Protein 3GNF (pdb70)

Radius of gyration: 42.01 Å; Cα contacts (8 Å, |Δi|>4): 844; chains: 1; bounding box: 33×128×90 Å

Secondary structure (DSSP, 8-state):
--EEEE-TTEEEEEEETTT--EEEEESSEEEE--TTEEE-SS-EEPEEE-TTEEEEEESPBPB-TTSPBPB-SSSPBPB-TT-EEEE-SEEEEPPPTT-EEEEEEEEPEEEPTTEEEEEEESS-EE-TTS-EE-TT-EEEEESSEEEPP-TTEEEEEEEEPEEE-TTEEEEEEESSSEE-TT--EE-TT-EEEE---EEE---TTEEEEEEEEPEEP-TTEEEEEEESS-EE-TTS-EE-TT-EEEEETTT-SEE---TTEEEEEEEEPEEE-TTEEEEEES-B-TTS-B-TT-EEEEESSEEEPPPTT-EESSSSEEPEEE-TT-EEEEEE-----TT-EEEE-SSEEE---SSEEEEEEE---

B-factor: mean 38.56, std 9.84, range [15.48, 63.48]

Foldseek 3Di:
DQKAQAAQFWKWWKAQQVLRAIWIDHDRDTDGDDDRIDIPDHTGGFAAAAAQKKWKKAQAFDADPVRHWDADPSGHTHTPHRDMDIGHGDDTHHGIVRIDGPGHIGGWDFAAQQKWFWKAFCAWDADPVRDTDHRGDIWIDHDGDTDRDDPRMDRPDMFGFDAAAAQKWWKWAFCAFDAAPVRHTDHHGDIWIHRDGGTHGGINRIHTDDIFGWDFADQFKKWKKAFCAWDQDPVRRTDHHRDIWIHHVVNHGTHGAIPGIDTPDMWTKDFAAQFKKWKKAQAQDPVRGGNHPDIDIGHGGDIGTQTPPIDTPPHIGGWDWAAQQKKWWKAACPVPDHGDIDIDHHTDTHDDDVRMDGPDIDSDD

Structure (mmCIF, N/CA/C/O backbone):
data_3GNF
#
_entry.id   3GNF
#
_cell.length_a   29.562
_cell.length_b   51.892
_cell.length_c   79.338
_cell.angle_alpha   101.69
_cell.angle_beta   92.28
_cell.angle_gamma   99.41
#
_symmetry.space_group_name_H-M   'P 1'
#
loop_
_entity.id
_entity.type
_entity.pdbx_description
1 polymer 'Major vault protein'
2 water water
#
loop_
_atom_site.group_PDB
_atom_site.id
_atom_site.type_symbol
_atom_site.label_atom_id
_atom_site.label_alt_id
_atom_site.label_comp_id
_atom_site.label_asym_id
_atom_site.label_entity_id
_atom_site.label_seq_id
_atom_site.pdbx_PDB_ins_code
_atom_site.Cartn_x
_atom_site.Cartn_y
_atom_site.Cartn_z
_atom_site.occupancy
_atom_site.B_iso_or_equiv
_atom_site.auth_seq_id
_atom_site.auth_comp_id
_atom_site.auth_asym_id
_atom_site.auth_atom_id
_atom_site.pdbx_PDB_model_num
ATOM 1 N N . GLU A 1 9 ? -3.488 -47.402 43.508 1.00 50.18 5 GLU B N 1
ATOM 2 C CA . GLU A 1 9 ? -4.713 -48.220 43.261 1.00 50.19 5 GLU B CA 1
ATOM 3 C C . GLU A 1 9 ? -4.460 -49.328 42.238 1.00 50.10 5 GLU B C 1
ATOM 4 O O . GLU A 1 9 ? -3.685 -49.149 41.293 1.00 50.01 5 GLU B O 1
ATOM 6 N N . ALA A 1 10 ? -5.116 -50.470 42.438 1.00 50.05 6 ALA B N 1
ATOM 7 C CA . ALA A 1 10 ? -5.014 -51.602 41.517 1.00 49.88 6 ALA B CA 1
ATOM 8 C C . ALA A 1 10 ? -6.096 -51.549 40.442 1.00 49.76 6 ALA B C 1
ATOM 9 O O . ALA A 1 10 ? -5.898 -52.036 39.323 1.00 49.88 6 ALA B O 1
ATOM 11 N N . ILE A 1 11 ? -7.236 -50.951 40.785 1.00 49.52 7 ILE B N 1
ATOM 12 C CA . ILE A 1 11 ? -8.366 -50.853 39.863 1.00 49.17 7 ILE B CA 1
ATOM 13 C C . ILE A 1 11 ? -8.621 -49.397 39.467 1.00 49.10 7 ILE B C 1
ATOM 14 O O . ILE A 1 11 ? -8.898 -48.544 40.315 1.00 49.09 7 ILE B O 1
ATOM 19 N N . ILE A 1 12 ? -8.502 -49.132 38.169 1.00 48.79 8 ILE B N 1
ATOM 20 C CA . ILE A 1 12 ? -8.705 -47.803 37.600 1.00 48.74 8 ILE B CA 1
ATOM 21 C C . ILE A 1 12 ? -9.902 -47.852 36.654 1.00 48.53 8 ILE B C 1
ATOM 22 O O . ILE A 1 12 ? -9.846 -48.504 35.610 1.00 48.53 8 ILE B O 1
ATOM 27 N N . ARG A 1 13 ? -10.989 -47.181 37.022 1.00 48.43 9 ARG B N 1
ATOM 28 C CA . ARG A 1 13 ? -12.138 -47.060 36.124 1.00 48.44 9 ARG B CA 1
ATOM 29 C C . ARG A 1 13 ? -11.922 -45.877 35.177 1.00 48.04 9 ARG B C 1
ATOM 30 O O . ARG A 1 13 ? -11.783 -44.732 35.625 1.00 48.28 9 ARG B O 1
ATOM 38 N N . ILE A 1 14 ? -11.877 -46.170 33.873 1.00 47.64 10 ILE B N 1
ATOM 39 C CA . ILE A 1 14 ? -11.689 -45.152 32.829 1.00 46.79 10 ILE B CA 1
ATOM 40 C C . ILE A 1 14 ? -12.998 -44.908 32.071 1.00 46.51 10 ILE B C 1
ATOM 41 O O . ILE A 1 14 ? -13.519 -45.819 31.421 1.00 46.41 10 ILE B O 1
ATOM 46 N N . PRO A 1 15 ? -13.545 -43.682 32.174 1.00 46.21 11 PRO B N 1
ATOM 47 C CA . PRO A 1 15 ? -14.749 -43.261 31.436 1.00 45.99 11 PRO B CA 1
ATOM 48 C C . PRO A 1 15 ? -14.572 -43.244 29.904 1.00 45.85 11 PRO B C 1
ATOM 49 O O . PRO A 1 15 ? -13.444 -43.121 29.428 1.00 45.76 11 PRO B O 1
ATOM 53 N N . PRO A 1 16 ? -15.683 -43.390 29.144 1.00 45.80 12 PRO B N 1
ATOM 54 C CA . PRO A 1 16 ? -15.802 -43.400 27.672 1.00 45.83 12 PRO B CA 1
ATOM 55 C C . PRO A 1 16 ? -14.780 -42.618 26.829 1.00 45.81 12 PRO B C 1
ATOM 56 O O . PRO A 1 16 ? -14.261 -43.149 25.836 1.00 46.19 12 PRO B O 1
ATOM 60 N N . TYR A 1 17 ? -14.507 -41.369 27.184 1.00 45.30 13 TYR B N 1
ATOM 61 C CA . TYR A 1 17 ? -13.604 -40.563 26.360 1.00 44.99 13 TYR B CA 1
ATOM 62 C C . TYR A 1 17 ? -12.457 -39.998 27.190 1.00 44.55 13 TYR B C 1
ATOM 63 O O . TYR A 1 17 ? -12.099 -38.825 27.090 1.00 44.22 13 TYR B O 1
ATOM 72 N N . HIS A 1 18 ? -11.906 -40.868 28.029 1.00 44.10 14 HIS B N 1
ATOM 73 C CA . HIS A 1 18 ? -10.733 -40.567 28.823 1.00 43.63 14 HIS B CA 1
ATOM 74 C C . HIS A 1 18 ? -9.658 -41.591 28.465 1.00 43.53 14 HIS B C 1
ATOM 75 O O . HIS A 1 18 ? -9.903 -42.500 27.666 1.00 43.25 14 HIS B O 1
ATOM 82 N N . TYR A 1 19 ? -8.468 -41.425 29.041 1.00 43.64 15 TYR B N 1
ATOM 83 C CA . TYR A 1 19 ? -7.357 -42.365 28.855 1.00 43.40 15 TYR B CA 1
ATOM 84 C C . TYR A 1 19 ? -6.363 -42.271 30.002 1.00 42.99 15 TYR B C 1
ATOM 85 O O . TYR A 1 19 ? -6.378 -41.313 30.767 1.00 42.88 15 TYR B O 1
ATOM 94 N N . ILE A 1 20 ? -5.506 -43.281 30.117 1.00 43.05 16 ILE B N 1
ATOM 95 C CA . ILE A 1 20 ? -4.368 -43.254 31.037 1.00 42.80 16 ILE B CA 1
ATOM 96 C C . ILE A 1 20 ? -3.107 -43.685 30.303 1.00 42.68 16 ILE B C 1
ATOM 97 O O . ILE A 1 20 ? -3.182 -44.249 29.207 1.00 42.75 16 ILE B O 1
ATOM 102 N N . HIS A 1 21 ? -1.958 -43.407 30.909 1.00 42.39 17 HIS B N 1
ATOM 103 C CA . HIS A 1 21 ? -0.710 -44.020 30.495 1.00 42.44 17 HIS B CA 1
ATOM 104 C C . HIS A 1 21 ? -0.308 -45.052 31.540 1.00 42.66 17 HIS B C 1
ATOM 105 O O . HIS A 1 21 ? -0.317 -44.771 32.744 1.00 42.41 17 HIS B O 1
ATOM 112 N N . VAL A 1 22 ? 0.027 -46.247 31.075 1.00 43.14 18 VAL B N 1
ATOM 113 C CA . VAL A 1 22 ? 0.466 -47.314 31.968 1.00 44.12 18 VAL B CA 1
ATOM 114 C C . VAL A 1 22 ? 1.911 -47.672 31.653 1.00 44.74 18 VAL B C 1
ATOM 115 O O . VAL A 1 22 ? 2.243 -48.006 30.509 1.00 44.94 18 VAL B O 1
ATOM 119 N N . LEU A 1 23 ? 2.769 -47.587 32.668 1.00 45.22 19 LEU B N 1
ATOM 120 C CA . LEU A 1 23 ? 4.163 -47.961 32.509 1.00 45.83 19 LEU B CA 1
ATOM 121 C C . LEU A 1 23 ? 4.373 -49.395 32.964 1.00 46.20 19 LEU B C 1
ATOM 122 O O . LEU A 1 23 ? 4.044 -49.743 34.099 1.00 46.07 19 LEU B O 1
ATOM 127 N N . ASP A 1 24 ? 4.895 -50.217 32.052 1.00 46.73 20 ASP B N 1
ATOM 128 C CA . ASP A 1 24 ? 5.343 -51.566 32.369 1.00 47.27 20 ASP B CA 1
ATOM 129 C C . ASP A 1 24 ? 6.803 -51.483 32.829 1.00 47.46 20 ASP B C 1
ATOM 130 O O . ASP A 1 24 ? 7.647 -50.924 32.128 1.00 47.51 20 ASP B O 1
ATOM 135 N N . GLN A 1 25 ? 7.097 -52.038 34.005 1.00 47.60 21 GLN B N 1
ATOM 136 C CA . GLN A 1 25 ? 8.422 -51.877 34.623 1.00 47.57 21 GLN B CA 1
ATOM 137 C C . GLN A 1 25 ? 9.376 -53.064 34.406 1.00 47.62 21 GLN B C 1
ATOM 138 O O . GLN A 1 25 ? 10.592 -53.050 34.750 1.00 47.40 21 GLN B O 1
ATOM 144 N N . ASN A 1 26 ? 8.744 -54.174 33.743 1.00 47.61 22 ASN B N 1
ATOM 145 C CA . ASN A 1 26 ? 9.589 -55.312 33.396 1.00 47.83 22 ASN B CA 1
ATOM 146 C C . ASN A 1 26 ? 10.155 -55.131 31.986 1.00 47.80 22 ASN B C 1
ATOM 147 O O . ASN A 1 26 ? 11.250 -55.664 31.674 1.00 47.89 22 ASN B O 1
ATOM 149 N N . SER A 1 27 ? 9.410 -54.354 31.153 1.00 47.69 23 SER B N 1
ATOM 150 C CA . SER A 1 27 ? 9.805 -54.100 29.762 1.00 47.51 23 SER B CA 1
ATOM 151 C C . SER A 1 27 ? 10.126 -52.615 29.459 1.00 47.26 23 SER B C 1
ATOM 152 O O . SER A 1 27 ? 10.678 -52.284 28.372 1.00 47.15 23 SER B O 1
ATOM 155 N N . ASN A 1 28 ? 9.787 -51.742 30.421 1.00 47.00 24 ASN B N 1
ATOM 156 C CA . ASN A 1 28 ? 9.977 -50.271 30.319 1.00 46.90 24 ASN B CA 1
ATOM 157 C C . ASN A 1 28 ? 9.033 -49.566 29.327 1.00 46.78 24 ASN B C 1
ATOM 158 O O . ASN A 1 28 ? 9.155 -48.359 29.095 1.00 46.53 24 ASN B O 1
ATOM 163 N N . VAL A 1 29 ? 8.094 -50.316 28.754 1.00 46.49 25 VAL B N 1
ATOM 164 C CA . VAL A 1 29 ? 7.217 -49.781 27.721 1.00 46.32 25 VAL B CA 1
ATOM 165 C C . VAL A 1 29 ? 5.971 -49.130 28.332 1.00 46.27 25 VAL B C 1
ATOM 166 O O . VAL A 1 29 ? 5.198 -49.785 29.040 1.00 46.21 25 VAL B O 1
ATOM 170 N N . SER A 1 30 ? 5.801 -47.834 28.069 1.00 46.29 26 SER B N 1
ATOM 171 C CA . SER A 1 30 ? 4.562 -47.136 28.421 1.00 46.38 26 SER B CA 1
ATOM 172 C C . SER A 1 30 ? 3.615 -47.047 27.222 1.00 46.33 26 SER B C 1
ATOM 173 O O . SER A 1 30 ? 4.029 -46.760 26.099 1.00 46.10 26 SER B O 1
ATOM 176 N N . ARG A 1 31 ? 2.345 -47.339 27.476 1.00 46.62 27 ARG B N 1
ATOM 177 C CA . ARG A 1 31 ? 1.319 -47.305 26.444 1.00 46.90 27 ARG B CA 1
ATOM 178 C C . ARG A 1 31 ? 0.046 -46.650 26.976 1.00 46.62 27 ARG B C 1
ATOM 179 O O . ARG A 1 31 ? -0.113 -46.460 28.188 1.00 46.42 27 ARG B O 1
ATOM 187 N N . VAL A 1 32 ? -0.850 -46.313 26.054 1.00 46.41 28 VAL B N 1
ATOM 188 C CA . VAL A 1 32 ? -2.128 -45.716 26.399 1.00 46.47 28 VAL B CA 1
ATOM 189 C C . VAL A 1 32 ? -3.205 -46.795 26.643 1.00 46.65 28 VAL B C 1
ATOM 190 O O . VAL A 1 32 ? -3.255 -47.820 25.946 1.00 46.75 28 VAL B O 1
ATOM 194 N N . GLU A 1 33 ? -4.038 -46.573 27.655 1.00 46.64 29 GLU B N 1
ATOM 195 C CA . GLU A 1 33 ? -5.266 -47.345 27.817 1.00 46.82 29 GLU B CA 1
ATOM 196 C C . GLU A 1 33 ? -6.471 -46.403 27.710 1.00 46.87 29 GLU B C 1
ATOM 197 O O . GLU A 1 33 ? -6.522 -45.365 28.366 1.00 46.67 29 GLU B O 1
ATOM 203 N N . VAL A 1 34 ? -7.443 -46.776 26.889 1.00 46.87 30 VAL B N 1
ATOM 204 C CA . VAL A 1 34 ? -8.590 -45.922 26.646 1.00 47.00 30 VAL B CA 1
ATOM 205 C C . VAL A 1 34 ? -9.901 -46.506 27.214 1.00 46.82 30 VAL B C 1
ATOM 206 O O . VAL A 1 34 ? -10.112 -47.724 27.214 1.00 46.81 30 VAL B O 1
ATOM 210 N N . GLY A 1 35 ? -10.765 -45.627 27.715 1.00 46.36 31 GLY B N 1
ATOM 211 C CA . GLY A 1 35 ? -12.093 -46.020 28.156 1.00 45.97 31 GLY B CA 1
ATOM 212 C C . GLY A 1 35 ? -13.057 -46.232 26.996 1.00 45.76 31 GLY B C 1
ATOM 213 O O . GLY A 1 35 ? -12.699 -46.005 25.834 1.00 45.59 31 GLY B O 1
ATOM 214 N N . PRO A 1 36 ? -14.289 -46.686 27.296 1.00 45.54 32 PRO B N 1
ATOM 215 C CA . PRO A 1 36 ? -14.725 -47.073 28.632 1.00 45.38 32 PRO B CA 1
ATOM 216 C C . PRO A 1 36 ? -14.192 -48.446 29.020 1.00 45.29 32 PRO B C 1
ATOM 217 O O . PRO A 1 36 ? -14.342 -49.409 28.259 1.00 45.25 32 PRO B O 1
ATOM 221 N N . LYS A 1 37 ? -13.541 -48.513 30.180 1.00 45.09 33 LYS B N 1
ATOM 222 C CA . LYS A 1 37 ? -13.106 -49.782 30.766 1.00 45.01 33 LYS B CA 1
ATOM 223 C C . LYS A 1 37 ? -12.738 -49.639 32.234 1.00 44.78 33 LYS B C 1
ATOM 224 O O . LYS A 1 37 ? -12.210 -48.613 32.661 1.00 44.99 33 LYS B O 1
ATOM 230 N N . THR A 1 38 ? -13.038 -50.676 33.002 1.00 44.64 34 THR B N 1
ATOM 231 C CA . THR A 1 38 ? -12.504 -50.803 34.346 1.00 44.58 34 THR B CA 1
ATOM 232 C C . THR A 1 38 ? -11.174 -51.526 34.220 1.00 44.30 34 THR B C 1
ATOM 233 O O . THR A 1 38 ? -11.135 -52.742 34.034 1.00 44.21 34 THR B O 1
ATOM 237 N N . TYR A 1 39 ? -10.092 -50.757 34.287 1.00 44.02 35 TYR B N 1
ATOM 238 C CA . TYR A 1 39 ? -8.757 -51.296 34.107 1.00 43.77 35 TYR B CA 1
ATOM 239 C C . TYR A 1 39 ? -8.203 -51.845 35.412 1.00 43.95 35 TYR B C 1
ATOM 240 O O . TYR A 1 39 ? -8.248 -51.190 36.453 1.00 43.89 35 TYR B O 1
ATOM 249 N N . ILE A 1 40 ? -7.692 -53.066 35.333 1.00 44.24 36 ILE B N 1
ATOM 250 C CA . ILE A 1 40 ? -7.047 -53.737 36.456 1.00 44.40 36 ILE B CA 1
ATOM 251 C C . ILE A 1 40 ? -5.575 -53.928 36.083 1.00 44.58 36 ILE B C 1
ATOM 252 O O . ILE A 1 40 ? -5.254 -54.535 35.056 1.00 44.25 36 ILE B O 1
ATOM 257 N N . ARG A 1 41 ? -4.681 -53.370 36.890 1.00 44.97 37 ARG B N 1
ATOM 258 C CA . ARG A 1 41 ? -3.269 -53.387 36.528 1.00 45.81 37 ARG B CA 1
ATOM 259 C C . ARG A 1 41 ? -2.532 -54.646 36.958 1.00 46.40 37 ARG B C 1
ATOM 260 O O . ARG A 1 41 ? -2.736 -55.158 38.057 1.00 46.32 37 ARG B O 1
ATOM 268 N N . GLN A 1 42 ? -1.681 -55.135 36.063 1.00 47.21 38 GLN B N 1
ATOM 269 C CA . GLN A 1 42 ? -0.767 -56.228 36.367 1.00 48.18 38 GLN B CA 1
ATOM 270 C C . GLN A 1 42 ? 0.321 -55.823 37.366 1.00 48.51 38 GLN B C 1
ATOM 271 O O . GLN A 1 42 ? 0.481 -54.641 37.683 1.00 48.35 38 GLN B O 1
ATOM 277 N N . ASP A 1 43 ? 1.063 -56.826 37.839 1.00 49.11 39 ASP B N 1
ATOM 278 C CA . ASP A 1 43 ? 2.041 -56.692 38.927 1.00 49.49 39 ASP B CA 1
ATOM 279 C C . ASP A 1 43 ? 3.080 -55.586 38.719 1.00 49.73 39 ASP B C 1
ATOM 280 O O . ASP A 1 43 ? 3.236 -54.705 39.566 1.00 49.90 39 ASP B O 1
ATOM 285 N N . ASN A 1 44 ? 3.791 -55.634 37.598 1.00 49.95 40 ASN B N 1
ATOM 286 C CA . ASN A 1 44 ? 4.892 -54.701 37.366 1.00 50.24 40 ASN B CA 1
ATOM 287 C C . ASN A 1 44 ? 4.483 -53.456 36.568 1.00 50.21 40 ASN B C 1
ATOM 288 O O . ASN A 1 44 ? 5.230 -52.992 35.703 1.00 50.16 40 ASN B O 1
ATOM 293 N N . GLU A 1 45 ? 3.300 -52.923 36.881 1.00 50.22 41 GLU B N 1
ATOM 294 C CA . GLU A 1 45 ? 2.738 -51.771 36.175 1.00 50.08 41 GLU B CA 1
ATOM 295 C C . GLU A 1 45 ? 2.396 -50.622 37.118 1.00 50.18 41 GLU B C 1
ATOM 296 O O . GLU A 1 45 ? 1.824 -50.832 38.190 1.00 50.15 41 GLU B O 1
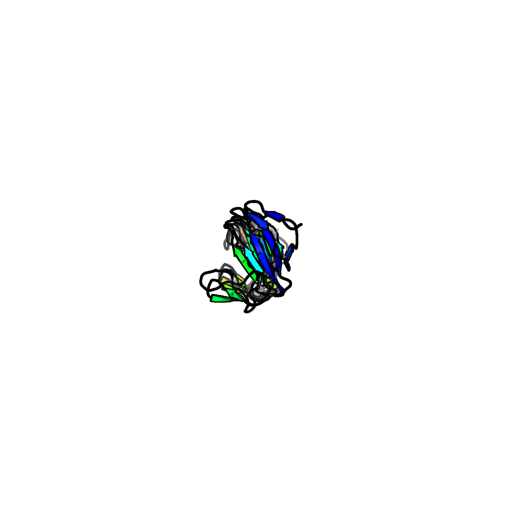ATOM 302 N N . ARG A 1 46 ? 2.764 -49.411 36.710 1.00 50.30 42 ARG B N 1
ATOM 303 C CA . ARG A 1 46 ? 2.362 -48.196 37.409 1.00 50.61 42 ARG B CA 1
ATOM 304 C C . ARG A 1 46 ? 1.413 -47.391 36.520 1.00 50.65 42 ARG B C 1
ATOM 305 O O . ARG A 1 46 ? 1.486 -47.475 35.292 1.00 50.56 42 ARG B O 1
ATOM 313 N N . VAL A 1 47 ? 0.520 -46.631 37.148 1.00 50.75 43 VAL B N 1
ATOM 314 C CA . VAL A 1 47 ? -0.440 -45.793 36.431 1.00 50.96 43 VAL B CA 1
ATOM 315 C C . VAL A 1 47 ? -0.049 -44.323 36.616 1.00 51.05 43 VAL B C 1
ATOM 316 O O . VAL A 1 47 ? -0.114 -43.786 37.730 1.00 51.09 43 VAL B O 1
ATOM 320 N N . LEU A 1 48 ? 0.354 -43.689 35.514 1.00 51.19 44 LEU B N 1
ATOM 321 C CA . LEU A 1 48 ? 1.036 -42.388 35.550 1.00 51.16 44 LEU B CA 1
ATOM 322 C C . LEU A 1 48 ? 0.186 -41.205 36.021 1.00 51.29 44 LEU B C 1
ATOM 323 O O . LEU A 1 48 ? 0.717 -40.238 36.573 1.00 51.33 44 LEU B O 1
ATOM 328 N N . PHE A 1 49 ? -1.123 -41.293 35.799 1.00 51.44 45 PHE B N 1
ATOM 329 C CA . PHE A 1 49 ? -2.078 -40.282 36.258 1.00 51.40 45 PHE B CA 1
ATOM 330 C C . PHE A 1 49 ? -3.506 -40.830 36.212 1.00 51.52 45 PHE B C 1
ATOM 331 O O . PHE A 1 49 ? -3.764 -41.837 35.544 1.00 51.52 45 PHE B O 1
ATOM 339 N N . ALA A 1 50 ? -4.421 -40.165 36.924 1.00 51.58 46 ALA B N 1
ATOM 340 C CA . ALA A 1 50 ? -5.859 -40.454 36.858 1.00 51.62 46 ALA B CA 1
ATOM 341 C C . ALA A 1 50 ? -6.348 -40.266 35.427 1.00 51.67 46 ALA B C 1
ATOM 342 O O . ALA A 1 50 ? -5.773 -39.465 34.702 1.00 52.04 46 ALA B O 1
ATOM 344 N N . PRO A 1 51 ? -7.403 -40.998 35.008 1.00 51.72 47 PRO B N 1
ATOM 345 C CA . PRO A 1 51 ? -7.863 -40.866 33.622 1.00 51.71 47 PRO B CA 1
ATOM 346 C C . PRO A 1 51 ? -8.146 -39.419 33.228 1.00 51.73 47 PRO B C 1
ATOM 347 O O . PRO A 1 51 ? -8.909 -38.721 33.904 1.00 51.75 47 PRO B O 1
ATOM 351 N N . VAL A 1 52 ? -7.503 -38.988 32.146 1.00 51.57 48 VAL B N 1
ATOM 352 C CA . VAL A 1 52 ? -7.591 -37.618 31.645 1.00 51.34 48 VAL B CA 1
ATOM 353 C C . VAL A 1 52 ? -8.445 -37.621 30.382 1.00 50.83 48 VAL B C 1
ATOM 354 O O . VAL A 1 52 ? -8.385 -38.570 29.600 1.00 50.78 48 VAL B O 1
ATOM 358 N N . ARG A 1 53 ? -9.233 -36.562 30.190 1.00 50.36 49 ARG B N 1
ATOM 359 C CA . ARG A 1 53 ? -10.144 -36.470 29.048 1.00 49.85 49 ARG B CA 1
ATOM 360 C C . ARG A 1 53 ? -9.419 -36.386 27.704 1.00 49.37 49 ARG B C 1
ATOM 361 O O . ARG A 1 53 ? -8.413 -35.681 27.572 1.00 49.28 49 ARG B O 1
ATOM 369 N N . MET A 1 54 ? -9.950 -37.105 26.714 1.00 48.72 50 MET B N 1
ATOM 370 C CA . MET A 1 54 ? -9.443 -37.069 25.343 1.00 48.36 50 MET B CA 1
ATOM 371 C C . MET A 1 54 ? -9.582 -35.673 24.723 1.00 47.86 50 MET B C 1
ATOM 372 O O . MET A 1 54 ? -10.403 -34.867 25.160 1.00 47.70 50 MET B O 1
ATOM 377 N N . VAL A 1 55 ? -8.779 -35.398 23.702 1.00 47.54 51 VAL B N 1
ATOM 378 C CA . VAL A 1 55 ? -8.808 -34.104 23.035 1.00 47.11 51 VAL B CA 1
ATOM 379 C C . VAL A 1 55 ? -9.826 -34.170 21.905 1.00 47.01 51 VAL B C 1
ATOM 380 O O . VAL A 1 55 ? -9.670 -34.962 20.969 1.00 47.08 51 VAL B O 1
ATOM 384 N N . THR A 1 56 ? -10.882 -33.360 22.004 1.00 46.69 52 THR B N 1
ATOM 385 C CA . THR A 1 56 ? -11.849 -33.250 20.910 1.00 46.26 52 THR B CA 1
ATOM 386 C C . THR A 1 56 ? -11.743 -31.880 20.247 1.00 46.24 52 THR B C 1
ATOM 387 O O . THR A 1 56 ? -11.883 -30.841 20.899 1.00 46.19 52 THR B O 1
ATOM 391 N N . VAL A 1 57 ? -11.475 -31.905 18.947 1.00 45.81 53 VAL B N 1
ATOM 392 C CA . VAL A 1 57 ? -11.379 -30.705 18.135 1.00 45.27 53 VAL B CA 1
ATOM 393 C C . VAL A 1 57 ? -12.722 -30.474 17.437 1.00 45.02 53 VAL B C 1
ATOM 394 O O . VAL A 1 57 ? -13.084 -31.227 16.533 1.00 44.52 53 VAL B O 1
ATOM 398 N N . PRO A 1 58 ? -13.470 -29.438 17.864 1.00 45.17 54 PRO B N 1
ATOM 399 C CA . PRO A 1 58 ? -14.752 -29.110 17.234 1.00 45.46 54 PRO B CA 1
ATOM 400 C C . PRO A 1 58 ? -14.549 -28.680 15.788 1.00 45.63 54 PRO B C 1
ATOM 401 O O . PRO A 1 58 ? -13.471 -28.170 15.457 1.00 45.56 54 PRO B O 1
ATOM 405 N N . PRO A 1 59 ? -15.550 -28.929 14.914 1.00 45.73 55 PRO B N 1
ATOM 406 C CA . PRO A 1 59 ? -15.520 -28.349 13.568 1.00 45.42 55 PRO B CA 1
ATOM 407 C C . PRO A 1 59 ? -15.139 -26.880 13.623 1.00 45.00 55 PRO B C 1
ATOM 408 O O . PRO A 1 59 ? -15.476 -26.191 14.602 1.00 44.75 55 PRO B O 1
ATOM 412 N N . ARG A 1 60 ? -14.416 -26.441 12.586 1.00 44.62 56 ARG B N 1
ATOM 413 C CA . ARG A 1 60 ? -13.837 -25.086 12.436 1.00 43.76 56 ARG B CA 1
ATOM 414 C C . ARG A 1 60 ? -12.808 -24.660 13.506 1.00 43.13 56 ARG B C 1
ATOM 415 O O . ARG A 1 60 ? -12.497 -23.465 13.660 1.00 42.15 56 ARG B O 1
ATOM 423 N N . HIS A 1 61 ? -12.266 -25.650 14.218 1.00 41.81 57 HIS B N 1
ATOM 424 C CA . HIS A 1 61 ? -11.130 -25.423 15.105 1.00 40.92 57 HIS B CA 1
ATOM 425 C C . HIS A 1 61 ? -9.934 -26.295 14.744 1.00 40.48 57 HIS B C 1
ATOM 426 O O . HIS A 1 61 ? -10.020 -27.158 13.869 1.00 40.02 57 HIS B O 1
ATOM 433 N N . TYR A 1 62 ? -8.822 -26.041 15.431 1.00 40.31 58 TYR B N 1
ATOM 434 C CA . TYR A 1 62 ? -7.634 -26.897 15.387 1.00 40.14 58 TYR B CA 1
ATOM 435 C C . TYR A 1 62 ? -6.885 -26.876 16.725 1.00 39.86 58 TYR B C 1
ATOM 436 O O . TYR A 1 62 ? -7.142 -26.028 17.592 1.00 39.62 58 TYR B O 1
ATOM 445 N N . CYS A 1 63 ? -5.962 -27.820 16.883 1.00 39.97 59 CYS B N 1
ATOM 446 C CA . CYS A 1 63 ? -4.948 -27.772 17.942 1.00 39.98 59 CYS B CA 1
ATOM 447 C C . CYS A 1 63 ? -3.607 -28.192 17.347 1.00 39.50 59 CYS B C 1
ATOM 448 O O . CYS A 1 63 ? -3.537 -28.559 16.171 1.00 39.02 59 CYS B O 1
ATOM 451 N N . ILE A 1 64 ? -2.543 -28.107 18.141 1.00 39.22 60 ILE B N 1
ATOM 452 C CA . ILE A 1 64 ? -1.222 -28.544 17.680 1.00 39.10 60 ILE B CA 1
ATOM 453 C C . ILE A 1 64 ? -0.653 -29.549 18.681 1.00 38.98 60 ILE B C 1
ATOM 454 O O . ILE A 1 64 ? -0.551 -29.259 19.876 1.00 38.87 60 ILE B O 1
ATOM 459 N N . VAL A 1 65 ? -0.303 -30.731 18.190 1.00 39.01 61 VAL B N 1
ATOM 460 C CA . VAL A 1 65 ? 0.407 -31.705 19.016 1.00 39.54 61 VAL B CA 1
ATOM 461 C C . VAL A 1 65 ? 1.918 -31.650 18.753 1.00 39.40 61 VAL B C 1
ATOM 462 O O . VAL A 1 65 ? 2.354 -31.728 17.612 1.00 39.23 61 VAL B O 1
ATOM 466 N N . ALA A 1 66 ? 2.696 -31.484 19.822 1.00 39.89 62 ALA B N 1
ATOM 467 C CA . ALA A 1 66 ? 4.156 -31.605 19.778 1.00 40.34 62 ALA B CA 1
ATOM 468 C C . ALA A 1 66 ? 4.580 -33.040 20.067 1.00 40.75 62 ALA B C 1
ATOM 469 O O . ALA A 1 66 ? 3.956 -33.723 20.887 1.00 41.08 62 ALA B O 1
ATOM 471 N N . ASN A 1 67 ? 5.660 -33.475 19.416 1.00 41.01 63 ASN B N 1
ATOM 472 C CA . ASN A 1 67 ? 6.099 -34.882 19.408 1.00 41.32 63 ASN B CA 1
ATOM 473 C C . ASN A 1 67 ? 4.998 -35.840 18.909 1.00 41.78 63 ASN B C 1
ATOM 474 O O . ASN A 1 67 ? 4.759 -36.888 19.539 1.00 41.63 63 ASN B O 1
ATOM 479 N N . PRO A 1 68 ? 4.342 -35.499 17.770 1.00 41.97 64 PRO B N 1
ATOM 480 C CA . PRO A 1 68 ? 3.187 -36.266 17.293 1.00 42.42 64 PRO B CA 1
ATOM 481 C C . PRO A 1 68 ? 3.572 -37.698 16.943 1.00 43.13 64 PRO B C 1
ATOM 482 O O . PRO A 1 68 ? 4.681 -37.921 16.465 1.00 43.12 64 PRO B O 1
ATOM 486 N N . VAL A 1 69 ? 2.673 -38.656 17.184 1.00 43.80 65 VAL B N 1
ATOM 487 C CA . VAL A 1 69 ? 2.929 -40.047 16.805 1.00 44.43 65 VAL B CA 1
ATOM 488 C C . VAL A 1 69 ? 3.149 -40.175 15.305 1.00 45.17 65 VAL B C 1
ATOM 489 O O . VAL A 1 69 ? 2.538 -39.443 14.516 1.00 44.95 65 VAL B O 1
ATOM 493 N N . SER A 1 70 ? 4.040 -41.087 14.915 1.00 45.91 66 SER B N 1
ATOM 494 C CA . SER A 1 70 ? 4.242 -41.374 13.501 1.00 46.86 66 SER B CA 1
ATOM 495 C C . SER A 1 70 ? 3.261 -42.453 13.068 1.00 47.54 66 SER B C 1
ATOM 496 O O . SER A 1 70 ? 2.798 -43.248 13.886 1.00 47.47 66 SER B O 1
ATOM 499 N N . ARG A 1 71 ? 2.938 -42.458 11.782 1.00 48.54 67 ARG B N 1
ATOM 500 C CA . ARG A 1 71 ? 1.977 -43.396 11.221 1.00 49.70 67 ARG B CA 1
ATOM 501 C C . ARG A 1 71 ? 2.459 -43.873 9.860 1.00 50.33 67 ARG B C 1
ATOM 502 O O . ARG A 1 71 ? 3.205 -43.169 9.171 1.00 50.53 67 ARG B O 1
ATOM 510 N N . ASP A 1 72 ? 2.015 -45.065 9.472 1.00 51.10 68 ASP B N 1
ATOM 511 C CA . ASP A 1 72 ? 2.381 -45.652 8.186 1.00 51.78 68 ASP B CA 1
ATOM 512 C C . ASP A 1 72 ? 1.613 -44.999 7.034 1.00 52.15 68 ASP B C 1
ATOM 513 O O . ASP A 1 72 ? 0.942 -43.977 7.221 1.00 52.32 68 ASP B O 1
ATOM 518 N N . ALA A 1 73 ? 1.717 -45.604 5.850 1.00 52.68 69 ALA B N 1
ATOM 519 C CA . ALA A 1 73 ? 0.986 -45.167 4.660 1.00 53.19 69 ALA B CA 1
ATOM 520 C C . ALA A 1 73 ? -0.534 -45.168 4.865 1.00 53.57 69 ALA B C 1
ATOM 521 O O . ALA A 1 73 ? -1.245 -44.361 4.260 1.00 53.68 69 ALA B O 1
ATOM 523 N N . GLN A 1 74 ? -1.018 -46.069 5.723 1.00 53.98 70 GLN B N 1
ATOM 524 C CA . GLN A 1 74 ? -2.452 -46.211 5.990 1.00 54.24 70 GLN B CA 1
ATOM 525 C C . GLN A 1 74 ? -2.911 -45.424 7.222 1.00 54.42 70 GLN B C 1
ATOM 526 O O . GLN A 1 74 ? -4.015 -45.640 7.730 1.00 54.47 70 GLN B O 1
ATOM 532 N N . SER A 1 75 ? -2.050 -44.517 7.692 1.00 54.69 71 SER B N 1
ATOM 533 C CA . SER A 1 75 ? -2.370 -43.555 8.759 1.00 54.89 71 SER B CA 1
ATOM 534 C C . SER A 1 75 ? -2.603 -44.191 10.145 1.00 55.02 71 SER B C 1
ATOM 535 O O . SER A 1 75 ? -3.291 -43.614 10.993 1.00 55.15 71 SER B O 1
ATOM 538 N N . SER A 1 76 ? -2.009 -45.369 10.361 1.00 55.09 72 SER B N 1
ATOM 539 C CA . SER A 1 76 ? -2.109 -46.119 11.624 1.00 55.09 72 SER B CA 1
ATOM 540 C C . SER A 1 76 ? -0.829 -45.988 12.447 1.00 55.11 72 SER B C 1
ATOM 541 O O . SER A 1 76 ? 0.275 -46.083 11.902 1.00 55.15 72 SER B O 1
ATOM 544 N N . VAL A 1 77 ? -0.991 -45.802 13.758 1.00 54.97 73 VAL B N 1
ATOM 545 C CA . VAL A 1 77 ? 0.122 -45.555 14.687 1.00 54.89 73 VAL B CA 1
ATOM 546 C C . VAL A 1 77 ? 1.182 -46.664 14.640 1.00 54.86 73 VAL B C 1
ATOM 547 O O . VAL A 1 77 ? 0.848 -47.846 14.564 1.00 55.02 73 VAL B O 1
ATOM 551 N N . LEU A 1 78 ? 2.453 -46.265 14.678 1.00 54.81 74 LEU B N 1
ATOM 552 C CA . LEU A 1 78 ? 3.581 -47.199 14.626 1.00 54.61 74 LEU B CA 1
ATOM 553 C C . LEU A 1 78 ? 4.226 -47.407 15.997 1.00 54.69 74 LEU B C 1
ATOM 554 O O . LEU A 1 78 ? 4.232 -46.501 16.835 1.00 54.66 74 LEU B O 1
ATOM 559 N N . PHE A 1 79 ? 4.771 -48.605 16.212 1.00 54.64 75 PHE B N 1
ATOM 560 C CA . PHE A 1 79 ? 5.351 -48.985 17.503 1.00 54.80 75 PHE B CA 1
ATOM 561 C C . PHE A 1 79 ? 6.787 -49.509 17.381 1.00 54.86 75 PHE B C 1
ATOM 562 O O . PHE A 1 79 ? 7.140 -50.148 16.386 1.00 54.95 75 PHE B O 1
ATOM 570 N N . ASP A 1 80 ? 7.599 -49.234 18.404 1.00 54.93 76 ASP B N 1
ATOM 571 C CA . ASP A 1 80 ? 9.017 -49.625 18.446 1.00 54.90 76 ASP B CA 1
ATOM 572 C C . ASP A 1 80 ? 9.231 -51.130 18.454 1.00 54.71 76 ASP B C 1
ATOM 573 O O . ASP A 1 80 ? 8.289 -51.909 18.629 1.00 54.74 76 ASP B O 1
ATOM 578 N N . VAL A 1 81 ? 10.493 -51.522 18.280 1.00 54.48 77 VAL B N 1
ATOM 579 C CA . VAL A 1 81 ? 10.923 -52.914 18.394 1.00 54.14 77 VAL B CA 1
ATOM 580 C C . VAL A 1 81 ? 10.647 -53.473 19.794 1.00 53.82 77 VAL B C 1
ATOM 581 O O . VAL A 1 81 ? 10.621 -54.691 19.990 1.00 53.83 77 VAL B O 1
ATOM 585 N N . THR A 1 82 ? 10.449 -52.574 20.758 1.00 53.28 78 THR B N 1
ATOM 586 C CA . THR A 1 82 ? 10.035 -52.952 22.109 1.00 52.72 78 THR B CA 1
ATOM 587 C C . THR A 1 82 ? 8.512 -52.979 22.212 1.00 52.28 78 THR B C 1
ATOM 588 O O . THR A 1 82 ? 7.945 -53.876 22.837 1.00 52.19 78 THR B O 1
ATOM 592 N N . GLY A 1 83 ? 7.862 -51.997 21.584 1.00 51.63 79 GLY B N 1
ATOM 593 C CA . GLY A 1 83 ? 6.408 -51.840 21.658 1.00 50.83 79 GLY B CA 1
ATOM 594 C C . GLY A 1 83 ? 6.009 -50.463 22.156 1.00 50.25 79 GLY B C 1
ATOM 595 O O . GLY A 1 83 ? 4.825 -50.181 22.352 1.00 50.28 79 GLY B O 1
ATOM 596 N N . GLN A 1 84 ? 7.013 -49.618 22.379 1.00 49.58 80 GLN B N 1
ATOM 597 C CA . GLN A 1 84 ? 6.826 -48.213 22.725 1.00 48.98 80 GLN B CA 1
ATOM 598 C C . GLN A 1 84 ? 6.355 -47.452 21.482 1.00 48.55 80 GLN B C 1
ATOM 599 O O . GLN A 1 84 ? 6.786 -47.770 20.372 1.00 48.27 80 GLN B O 1
ATOM 605 N N . VAL A 1 85 ? 5.468 -46.468 21.664 1.00 48.07 81 VAL B N 1
ATOM 606 C CA . VAL A 1 85 ? 5.006 -45.622 20.550 1.00 47.73 81 VAL B CA 1
ATOM 607 C C . VAL A 1 85 ? 6.140 -44.898 19.858 1.00 47.52 81 VAL B C 1
ATOM 608 O O . VAL A 1 85 ? 7.044 -44.373 20.512 1.00 47.46 81 VAL B O 1
ATOM 612 N N . ARG A 1 86 ? 6.058 -44.863 18.530 1.00 47.40 82 ARG B N 1
ATOM 613 C CA . ARG A 1 86 ? 7.007 -44.144 17.684 1.00 47.18 82 ARG B CA 1
ATOM 614 C C . ARG A 1 86 ? 6.494 -42.726 17.421 1.00 46.65 82 ARG B C 1
ATOM 615 O O . ARG A 1 86 ? 5.415 -42.537 16.847 1.00 46.60 82 ARG B O 1
ATOM 623 N N . LEU A 1 87 ? 7.269 -41.740 17.866 1.00 45.97 83 LEU B N 1
ATOM 624 C CA . LEU A 1 87 ? 6.922 -40.332 17.722 1.00 45.33 83 LEU B CA 1
ATOM 625 C C . LEU A 1 87 ? 7.815 -39.668 16.684 1.00 45.12 83 LEU B C 1
ATOM 626 O O . LEU A 1 87 ? 8.893 -40.171 16.378 1.00 45.02 83 LEU B O 1
ATOM 631 N N . ARG A 1 88 ? 7.349 -38.553 16.129 1.00 44.84 84 ARG B N 1
ATOM 632 C CA . ARG A 1 88 ? 8.179 -37.696 15.297 1.00 44.62 84 ARG B CA 1
ATOM 633 C C . ARG A 1 88 ? 8.666 -36.581 16.208 1.00 44.35 84 ARG B C 1
ATOM 634 O O . ARG A 1 88 ? 7.927 -35.651 16.518 1.00 44.04 84 ARG B O 1
ATOM 642 N N . HIS A 1 89 ? 9.925 -36.679 16.623 1.00 44.22 85 HIS B N 1
ATOM 643 C CA . HIS A 1 89 ? 10.363 -36.124 17.912 1.00 44.00 85 HIS B CA 1
ATOM 644 C C . HIS A 1 89 ? 10.197 -34.658 18.244 1.00 43.81 85 HIS B C 1
ATOM 645 O O . HIS A 1 89 ? 9.365 -34.325 19.078 1.00 44.01 85 HIS B O 1
ATOM 652 N N . ALA A 1 90 ? 10.976 -33.771 17.641 1.00 43.46 86 ALA B N 1
ATOM 653 C CA . ALA A 1 90 ? 10.801 -32.348 17.948 1.00 43.40 86 ALA B CA 1
ATOM 654 C C . ALA A 1 90 ? 9.882 -31.661 16.912 1.00 43.19 86 ALA B C 1
ATOM 655 O O . ALA A 1 90 ? 10.039 -30.483 16.592 1.00 43.06 86 ALA B O 1
ATOM 657 N N . ASP A 1 91 ? 8.905 -32.428 16.431 1.00 43.04 87 ASP B N 1
ATOM 658 C CA . ASP A 1 91 ? 8.042 -32.058 15.319 1.00 43.09 87 ASP B CA 1
ATOM 659 C C . ASP A 1 91 ? 6.676 -31.564 15.810 1.00 43.04 87 ASP B C 1
ATOM 660 O O . ASP A 1 91 ? 6.400 -31.554 17.011 1.00 42.84 87 ASP B O 1
ATOM 665 N N . GLN A 1 92 ? 5.832 -31.141 14.873 1.00 42.93 88 GLN B N 1
ATOM 666 C CA . GLN A 1 92 ? 4.488 -30.676 15.193 1.00 43.01 88 GLN B CA 1
ATOM 667 C C . GLN A 1 92 ? 3.478 -31.231 14.213 1.00 42.71 88 GLN B C 1
ATOM 668 O O . GLN A 1 92 ? 3.800 -31.504 13.051 1.00 42.40 88 GLN B O 1
ATOM 674 N N . GLU A 1 93 ? 2.253 -31.402 14.699 1.00 42.38 89 GLU B N 1
ATOM 675 C CA . GLU A 1 93 ? 1.134 -31.712 13.836 1.00 42.28 89 GLU B CA 1
ATOM 676 C C . GLU A 1 93 ? -0.035 -30.784 14.134 1.00 42.20 89 GLU B C 1
ATOM 677 O O . GLU A 1 93 ? -0.391 -30.563 15.294 1.00 42.11 89 GLU B O 1
ATOM 683 N N . ILE A 1 94 ? -0.606 -30.239 13.066 1.00 41.69 90 ILE B N 1
ATOM 684 C CA . ILE A 1 94 ? -1.841 -29.480 13.130 1.00 41.55 90 ILE B CA 1
ATOM 685 C C . ILE A 1 94 ? -2.984 -30.482 13.053 1.00 41.01 90 ILE B C 1
ATOM 686 O O . ILE A 1 94 ? -3.068 -31.278 12.112 1.00 40.74 90 ILE B O 1
ATOM 691 N N . ARG A 1 95 ? -3.845 -30.464 14.058 1.00 40.33 91 ARG B N 1
ATOM 692 C CA . ARG A 1 95 ? -4.944 -31.419 14.103 1.00 40.79 91 ARG B CA 1
ATOM 693 C C . ARG A 1 95 ? -6.280 -30.691 13.946 1.00 40.56 91 ARG B C 1
ATOM 694 O O . ARG A 1 95 ? -6.610 -29.808 14.738 1.00 39.95 91 ARG B O 1
ATOM 702 N N . LEU A 1 96 ? -7.022 -31.060 12.905 1.00 40.70 92 LEU B N 1
ATOM 703 C CA . LEU A 1 96 ? -8.308 -30.433 12.592 1.00 40.97 92 LEU B CA 1
ATOM 704 C C . LEU A 1 96 ? -9.468 -31.238 13.192 1.00 41.40 92 LEU B C 1
ATOM 705 O O . LEU A 1 96 ? -9.242 -32.120 14.025 1.00 41.15 92 LEU B O 1
ATOM 710 N N . ALA A 1 97 ? -10.698 -30.916 12.778 1.00 41.37 93 ALA B N 1
ATOM 711 C CA . ALA A 1 97 ? -11.920 -31.556 13.282 1.00 41.25 93 ALA B CA 1
ATOM 712 C C . ALA A 1 97 ? -11.910 -33.066 13.060 1.00 41.41 93 ALA B C 1
ATOM 713 O O . ALA A 1 97 ? -11.683 -33.530 11.936 1.00 41.63 93 ALA B O 1
ATOM 715 N N . GLN A 1 98 ? -12.166 -33.819 14.135 1.00 41.18 94 GLN B N 1
ATOM 716 C CA . GLN A 1 98 ? -12.118 -35.279 14.121 1.00 40.72 94 GLN B CA 1
ATOM 717 C C . GLN A 1 98 ? -12.677 -35.838 15.421 1.00 40.58 94 GLN B C 1
ATOM 718 O O . GLN A 1 98 ? -12.865 -35.104 16.393 1.00 40.31 94 GLN B O 1
ATOM 724 N N . ASP A 1 99 ? -12.918 -37.146 15.429 1.00 40.61 95 ASP B N 1
ATOM 725 C CA . ASP A 1 99 ? -13.298 -37.879 16.638 1.00 40.72 95 ASP B CA 1
ATOM 726 C C . ASP A 1 99 ? -12.304 -37.636 17.777 1.00 40.42 95 ASP B C 1
ATOM 727 O O . ASP A 1 99 ? -11.111 -37.457 17.524 1.00 40.49 95 ASP B O 1
ATOM 732 N N . PRO A 1 100 ? -12.782 -37.647 19.038 1.00 40.41 96 PRO B N 1
ATOM 733 C CA . PRO A 1 100 ? -11.858 -37.378 20.137 1.00 40.42 96 PRO B CA 1
ATOM 734 C C . PRO A 1 100 ? -10.734 -38.407 20.181 1.00 40.20 96 PRO B C 1
ATOM 735 O O . PRO A 1 100 ? -10.925 -39.562 19.792 1.00 40.12 96 PRO B O 1
ATOM 739 N N . PHE A 1 101 ? -9.561 -37.973 20.623 1.00 40.12 97 PHE B N 1
ATOM 740 C CA . PHE A 1 101 ? -8.388 -38.824 20.588 1.00 39.68 97 PHE B CA 1
ATOM 741 C C . PHE A 1 101 ? -7.571 -38.722 21.864 1.00 39.92 97 PHE B C 1
ATOM 742 O O . PHE A 1 101 ? -7.562 -37.674 22.515 1.00 39.73 97 PHE B O 1
ATOM 750 N N . PRO A 1 102 ? -6.898 -39.828 22.240 1.00 40.02 98 PRO B N 1
ATOM 751 C CA . PRO A 1 102 ? -5.943 -39.744 23.329 1.00 40.08 98 PRO B CA 1
ATOM 752 C C . PRO A 1 102 ? -4.619 -39.164 22.833 1.00 40.23 98 PRO B C 1
ATOM 753 O O . PRO A 1 102 ? -4.340 -39.186 21.629 1.00 39.91 98 PRO B O 1
ATOM 757 N N . LEU A 1 103 ? -3.827 -38.628 23.756 1.00 40.44 99 LEU B N 1
ATOM 758 C CA . LEU A 1 103 ? -2.420 -38.371 23.489 1.00 40.79 99 LEU B CA 1
ATOM 759 C C . LEU A 1 103 ? -1.637 -39.617 23.912 1.00 40.95 99 LEU B C 1
ATOM 760 O O . LEU A 1 103 ? -1.982 -40.276 24.890 1.00 41.31 99 LEU B O 1
ATOM 765 N N . TYR A 1 104 ? -0.598 -39.943 23.158 1.00 41.56 100 TYR B N 1
ATOM 766 C CA . TYR A 1 104 ? 0.211 -41.124 23.412 1.00 41.75 100 TYR B CA 1
ATOM 767 C C . TYR A 1 104 ? 1.411 -40.765 24.282 1.00 42.13 100 TYR B C 1
ATOM 768 O O . TYR A 1 104 ? 1.789 -39.594 24.349 1.00 42.17 100 TYR B O 1
ATOM 777 N N . PRO A 1 105 ? 1.999 -41.763 24.981 1.00 42.33 101 PRO B N 1
ATOM 778 C CA . PRO A 1 105 ? 3.200 -41.462 25.750 1.00 42.51 101 PRO B CA 1
ATOM 779 C C . PRO A 1 105 ? 4.190 -40.619 24.949 1.00 42.44 101 PRO B C 1
ATOM 780 O O . PRO A 1 105 ? 4.666 -41.055 23.899 1.00 42.61 101 PRO B O 1
ATOM 784 N N . GLY A 1 106 ? 4.469 -39.414 25.440 1.00 42.36 102 GLY B N 1
ATOM 785 C CA . GLY A 1 106 ? 5.453 -38.534 24.808 1.00 42.45 102 GLY B CA 1
ATOM 786 C C . GLY A 1 106 ? 4.851 -37.378 24.025 1.00 42.49 102 GLY B C 1
ATOM 787 O O . GLY A 1 106 ? 5.484 -36.324 23.892 1.00 42.78 102 GLY B O 1
ATOM 788 N N . GLU A 1 107 ? 3.645 -37.579 23.490 1.00 42.23 103 GLU B N 1
ATOM 789 C CA . GLU A 1 107 ? 2.922 -36.520 22.781 1.00 42.20 103 GLU B CA 1
ATOM 790 C C . GLU A 1 107 ? 2.557 -35.395 23.741 1.00 42.54 103 GLU B C 1
ATOM 791 O O . GLU A 1 107 ? 2.232 -35.638 24.900 1.00 42.50 103 GLU B O 1
ATOM 797 N N . LEU A 1 108 ? 2.626 -34.163 23.257 1.00 43.00 104 LEU B N 1
ATOM 798 C CA . LEU A 1 108 ? 2.264 -33.010 24.068 1.00 43.41 104 LEU B CA 1
ATOM 799 C C . LEU A 1 108 ? 1.303 -32.138 23.282 1.00 43.62 104 LEU B C 1
ATOM 800 O O . LEU A 1 108 ? 1.340 -32.114 22.054 1.00 43.35 104 LEU B O 1
ATOM 805 N N . LEU A 1 109 ? 0.430 -31.444 24.001 1.00 43.91 105 LEU B N 1
ATOM 806 C CA . LEU A 1 109 ? -0.476 -30.495 23.389 1.00 44.07 105 LEU B CA 1
ATOM 807 C C . LEU A 1 109 ? 0.205 -29.139 23.380 1.00 44.31 105 LEU B C 1
ATOM 808 O O . LEU A 1 109 ? 0.180 -28.422 24.378 1.00 44.18 105 LEU B O 1
ATOM 813 N N . GLU A 1 110 ? 0.837 -28.822 22.253 1.00 44.87 106 GLU B N 1
ATOM 814 C CA . GLU A 1 110 ? 1.540 -27.551 22.040 1.00 45.71 106 GLU B CA 1
ATOM 815 C C . GLU A 1 110 ? 0.614 -26.337 22.124 1.00 45.64 106 GLU B C 1
ATOM 816 O O . GLU A 1 110 ? 0.887 -25.371 22.843 1.00 45.47 106 GLU B O 1
ATOM 822 N N . LYS A 1 111 ? -0.477 -26.405 21.370 1.00 45.71 107 LYS B N 1
ATOM 823 C CA . LYS A 1 111 ? -1.492 -25.375 21.380 1.00 45.63 107 LYS B CA 1
ATOM 824 C C . LYS A 1 111 ? -2.840 -26.046 21.556 1.00 45.56 107 LYS B C 1
ATOM 825 O O . LYS A 1 111 ? -3.172 -26.982 20.824 1.00 45.46 107 LYS B O 1
ATOM 831 N N . ASP A 1 112 ? -3.616 -25.563 22.523 1.00 45.46 108 ASP B N 1
ATOM 832 C CA . ASP A 1 112 ? -4.946 -26.115 22.780 1.00 45.61 108 ASP B CA 1
ATOM 833 C C . ASP A 1 112 ? -5.948 -25.689 21.691 1.00 45.17 108 ASP B C 1
ATOM 834 O O . ASP A 1 112 ? -5.562 -25.053 20.710 1.00 45.18 108 ASP B O 1
ATOM 839 N N . ILE A 1 113 ? -7.220 -26.055 21.864 1.00 44.69 109 ILE B N 1
ATOM 840 C CA . ILE A 1 113 ? -8.262 -25.821 20.849 1.00 44.23 109 ILE B CA 1
ATOM 841 C C . ILE A 1 113 ? -8.409 -24.331 20.482 1.00 43.49 109 ILE B C 1
ATOM 842 O O . ILE A 1 113 ? -8.610 -23.471 21.350 1.00 43.30 109 ILE B O 1
ATOM 847 N N . THR A 1 114 ? -8.281 -24.049 19.190 1.00 42.69 110 THR B N 1
ATOM 848 C CA . THR A 1 114 ? -8.215 -22.682 18.672 1.00 42.37 110 THR B CA 1
ATOM 849 C C . THR A 1 114 ? -9.023 -22.631 17.379 1.00 41.97 110 THR B C 1
ATOM 850 O O . THR A 1 114 ? -8.936 -23.557 16.581 1.00 41.80 110 THR B O 1
ATOM 854 N N . PRO A 1 115 ? -9.836 -21.564 17.176 1.00 42.18 111 PRO B N 1
ATOM 855 C CA . PRO A 1 115 ? -10.589 -21.492 15.920 1.00 41.71 111 PRO B CA 1
ATOM 856 C C . PRO A 1 115 ? -9.705 -21.203 14.723 1.00 41.66 111 PRO B C 1
ATOM 857 O O . PRO A 1 115 ? -8.677 -20.538 14.854 1.00 42.21 111 PRO B O 1
ATOM 861 N N . LEU A 1 116 ? -10.105 -21.708 13.561 1.00 41.08 112 LEU B N 1
ATOM 862 C CA . LEU A 1 116 ? -9.401 -21.426 12.324 1.00 40.93 112 LEU B CA 1
ATOM 863 C C . LEU A 1 116 ? -9.614 -19.972 11.900 1.00 40.84 112 LEU B C 1
ATOM 864 O O . LEU A 1 116 ? -10.707 -19.409 12.082 1.00 40.76 112 LEU B O 1
ATOM 869 N N . GLN A 1 117 ? -8.576 -19.359 11.341 1.00 40.49 113 GLN B N 1
ATOM 870 C CA . GLN A 1 117 ? -8.718 -17.999 10.841 1.00 40.43 113 GLN B CA 1
ATOM 871 C C . GLN A 1 117 ? -9.560 -17.992 9.577 1.00 39.95 113 GLN B C 1
ATOM 872 O O . GLN A 1 117 ? -9.250 -18.679 8.595 1.00 39.76 113 GLN B O 1
ATOM 878 N N . VAL A 1 118 ? -10.652 -17.239 9.638 1.00 39.45 114 VAL B N 1
ATOM 879 C CA . VAL A 1 118 ? -11.449 -16.959 8.460 1.00 39.05 114 VAL B CA 1
ATOM 880 C C . VAL A 1 118 ? -10.982 -15.603 7.970 1.00 38.51 114 VAL B C 1
ATOM 881 O O . VAL A 1 118 ? -11.002 -14.629 8.726 1.00 38.71 114 VAL B O 1
ATOM 885 N N . VAL A 1 119 ? -10.520 -15.546 6.725 1.00 38.04 115 VAL B N 1
ATOM 886 C CA . VAL A 1 119 ? -9.997 -14.295 6.171 1.00 37.85 115 VAL B CA 1
ATOM 887 C C . VAL A 1 119 ? -11.091 -13.544 5.367 1.00 37.65 115 VAL B C 1
ATOM 888 O O . VAL A 1 119 ? -11.673 -14.096 4.435 1.00 36.99 115 VAL B O 1
ATOM 892 N N . LEU A 1 120 ? -11.368 -12.301 5.769 1.00 37.81 116 LEU B N 1
ATOM 893 C CA . LEU A 1 120 ? -12.428 -11.465 5.166 1.00 37.71 116 LEU B CA 1
ATOM 894 C C . LEU A 1 120 ? -12.042 -10.815 3.826 1.00 37.39 116 LEU B C 1
ATOM 895 O O . LEU A 1 120 ? -10.860 -10.577 3.581 1.00 36.99 116 LEU B O 1
ATOM 900 N N . PRO A 1 121 ? -13.051 -10.537 2.955 1.00 37.40 117 PRO B N 1
ATOM 901 C CA . PRO A 1 121 ? -12.958 -9.992 1.589 1.00 37.04 117 PRO B CA 1
ATOM 902 C C . PRO A 1 121 ? -11.769 -9.111 1.203 1.00 36.01 117 PRO B C 1
ATOM 903 O O . PRO A 1 121 ? -11.028 -9.466 0.270 1.00 36.86 117 PRO B O 1
ATOM 907 N N . ASN A 1 122 ? -11.610 -7.959 1.847 1.00 34.03 118 ASN B N 1
ATOM 908 C CA . ASN A 1 122 ? -10.542 -7.020 1.446 1.00 32.22 118 ASN B CA 1
ATOM 909 C C . ASN A 1 122 ? -9.390 -7.057 2.452 1.00 31.25 118 ASN B C 1
ATOM 910 O O . ASN A 1 122 ? -8.917 -6.010 2.903 1.00 30.23 118 ASN B O 1
ATOM 915 N N . THR A 1 123 ? -8.989 -8.266 2.840 1.00 30.40 119 THR B N 1
ATOM 916 C CA . THR A 1 123 ? -7.874 -8.458 3.777 1.00 30.09 119 THR B CA 1
ATOM 917 C C . THR A 1 123 ? -7.013 -9.662 3.366 1.00 29.19 119 THR B C 1
ATOM 918 O O . THR A 1 123 ? -7.421 -10.477 2.546 1.00 27.88 119 THR B O 1
ATOM 922 N N . ALA A 1 124 ? -5.811 -9.737 3.934 1.00 28.63 120 ALA B N 1
ATOM 923 C CA . ALA A 1 124 ? -4.903 -10.871 3.714 1.00 28.30 120 ALA B CA 1
ATOM 924 C C . ALA A 1 124 ? -4.074 -11.139 4.953 1.00 28.66 120 ALA B C 1
ATOM 925 O O . ALA A 1 124 ? -3.827 -10.235 5.762 1.00 28.07 120 ALA B O 1
ATOM 927 N N . LEU A 1 125 ? -3.657 -12.391 5.091 1.00 28.86 121 LEU B N 1
ATOM 928 C CA . LEU A 1 125 ? -2.658 -12.772 6.083 1.00 29.42 121 LEU B CA 1
ATOM 929 C C . LEU A 1 125 ? -1.273 -12.591 5.508 1.00 29.46 121 LEU B C 1
ATOM 930 O O . LEU A 1 125 ? -0.956 -13.105 4.431 1.00 28.60 121 LEU B O 1
ATOM 935 N N . HIS A 1 126 ? -0.463 -11.831 6.233 1.00 30.05 122 HIS B N 1
ATOM 936 C CA . HIS A 1 126 ? 0.941 -11.670 5.905 1.00 30.84 122 HIS B CA 1
ATOM 937 C C . HIS A 1 126 ? 1.634 -12.913 6.462 1.00 31.17 122 HIS B C 1
ATOM 938 O O . HIS A 1 126 ? 1.763 -13.055 7.675 1.00 30.88 122 HIS B O 1
ATOM 945 N N . LEU A 1 127 ? 2.057 -13.819 5.582 1.00 32.11 123 LEU B N 1
ATOM 946 C CA . LEU A 1 127 ? 2.687 -15.075 6.027 1.00 32.62 123 LEU B CA 1
ATOM 947 C C . LEU A 1 127 ? 4.199 -15.038 5.919 1.00 33.60 123 LEU B C 1
ATOM 948 O O . LEU A 1 127 ? 4.737 -14.346 5.066 1.00 33.52 123 LEU B O 1
ATOM 953 N N . LYS A 1 128 ? 4.886 -15.783 6.791 1.00 34.94 124 LYS B N 1
ATOM 954 C CA . LYS A 1 128 ? 6.335 -15.961 6.673 1.00 35.62 124 LYS B CA 1
ATOM 955 C C . LYS A 1 128 ? 6.754 -17.382 7.021 1.00 35.98 124 LYS B C 1
ATOM 956 O O . LYS A 1 128 ? 6.439 -17.887 8.097 1.00 35.77 124 LYS B O 1
ATOM 962 N N . ALA A 1 129 ? 7.478 -18.001 6.094 1.00 36.51 125 ALA B N 1
ATOM 963 C CA . ALA A 1 129 ? 8.096 -19.301 6.306 1.00 36.82 125 ALA B CA 1
ATOM 964 C C . ALA A 1 129 ? 9.080 -19.218 7.464 1.00 37.11 125 ALA B C 1
ATOM 965 O O . ALA A 1 129 ? 9.912 -18.310 7.517 1.00 37.14 125 ALA B O 1
ATOM 967 N N . LEU A 1 130 ? 8.966 -20.155 8.400 1.00 37.91 126 LEU B N 1
ATOM 968 C CA . LEU A 1 130 ? 9.870 -20.217 9.540 1.00 38.50 126 LEU B CA 1
ATOM 969 C C . LEU A 1 130 ? 11.108 -21.046 9.197 1.00 39.33 126 LEU B C 1
ATOM 970 O O . LEU A 1 130 ? 12.175 -20.883 9.811 1.00 38.68 126 LEU B O 1
ATOM 975 N N . LEU A 1 131 ? 10.951 -21.913 8.197 1.00 40.49 127 LEU B N 1
ATOM 976 C CA . LEU A 1 131 ? 12.032 -22.755 7.694 1.00 41.56 127 LEU B CA 1
ATOM 977 C C . LEU A 1 131 ? 11.858 -23.073 6.206 1.00 42.38 127 LEU B C 1
ATOM 978 O O . LEU A 1 131 ? 10.823 -22.733 5.607 1.00 42.08 127 LEU B O 1
ATOM 983 N N . ASP A 1 132 ? 12.878 -23.711 5.620 1.00 43.09 128 ASP B N 1
ATOM 984 C CA . ASP A 1 132 ? 12.817 -24.234 4.258 1.00 44.03 128 ASP B CA 1
ATOM 985 C C . ASP A 1 132 ? 11.833 -25.397 4.226 1.00 44.50 128 ASP B C 1
ATOM 986 O O . ASP A 1 132 ? 11.899 -26.267 5.085 1.00 44.69 128 ASP B O 1
ATOM 991 N N . PHE A 1 133 ? 10.923 -25.408 3.250 1.00 45.34 129 PHE B N 1
ATOM 992 C CA . PHE A 1 133 ? 9.941 -26.505 3.107 1.00 46.11 129 PHE B CA 1
ATOM 993 C C . PHE A 1 133 ? 9.384 -26.689 1.687 1.00 46.82 129 PHE B C 1
ATOM 994 O O . PHE A 1 133 ? 9.593 -25.845 0.818 1.00 46.88 129 PHE B O 1
ATOM 1002 N N . GLU A 1 134 ? 8.703 -27.810 1.460 1.00 47.84 130 GLU B N 1
ATOM 1003 C CA . GLU A 1 134 ? 8.074 -28.109 0.172 1.00 49.11 130 GLU B CA 1
ATOM 1004 C C . GLU A 1 134 ? 6.568 -27.869 0.267 1.00 49.72 130 GLU B C 1
ATOM 1005 O O . GLU A 1 134 ? 5.952 -28.099 1.310 1.00 49.88 130 GLU B O 1
ATOM 1011 N N . ASP A 1 135 ? 5.975 -27.426 -0.836 1.00 50.42 131 ASP B N 1
ATOM 1012 C CA . ASP A 1 135 ? 4.618 -26.896 -0.824 1.00 50.97 131 ASP B CA 1
ATOM 1013 C C . ASP A 1 135 ? 3.593 -27.897 -1.335 1.00 50.97 131 ASP B C 1
ATOM 1014 O O . ASP A 1 135 ? 3.950 -28.884 -1.981 1.00 51.05 131 ASP B O 1
ATOM 1019 N N . LYS A 1 136 ? 2.319 -27.617 -1.053 1.00 51.08 132 LYS B N 1
ATOM 1020 C CA . LYS A 1 136 ? 1.189 -28.354 -1.635 1.00 51.20 132 LYS B CA 1
ATOM 1021 C C . LYS A 1 136 ? 1.282 -28.459 -3.168 1.00 50.88 132 LYS B C 1
ATOM 1022 O O . LYS A 1 136 ? 0.843 -29.449 -3.754 1.00 50.95 132 LYS B O 1
ATOM 1028 N N . ASN A 1 137 ? 1.862 -27.438 -3.799 1.00 50.26 133 ASN B N 1
ATOM 1029 C CA . ASN A 1 137 ? 2.040 -27.396 -5.248 1.00 49.62 133 ASN B CA 1
ATOM 1030 C C . ASN A 1 137 ? 3.300 -28.130 -5.730 1.00 49.05 133 ASN B C 1
ATOM 1031 O O . ASN A 1 137 ? 3.497 -28.316 -6.934 1.00 48.92 133 ASN B O 1
ATOM 1036 N N . GLY A 1 138 ? 4.141 -28.554 -4.788 1.00 48.55 134 GLY B N 1
ATOM 1037 C CA . GLY A 1 138 ? 5.459 -29.095 -5.109 1.00 47.35 134 GLY B CA 1
ATOM 1038 C C . GLY A 1 138 ? 6.475 -27.979 -5.288 1.00 46.71 134 GLY B C 1
ATOM 1039 O O . GLY A 1 138 ? 7.470 -28.135 -5.996 1.00 46.57 134 GLY B O 1
ATOM 1040 N N . ASP A 1 139 ? 6.218 -26.849 -4.638 1.00 45.89 135 ASP B N 1
ATOM 1041 C CA . ASP A 1 139 ? 7.086 -25.692 -4.745 1.00 45.21 135 ASP B CA 1
ATOM 1042 C C . ASP A 1 139 ? 7.966 -25.523 -3.514 1.00 44.67 135 ASP B C 1
ATOM 1043 O O . ASP A 1 139 ? 7.534 -25.779 -2.395 1.00 44.21 135 ASP B O 1
ATOM 1048 N N . LYS A 1 140 ? 9.199 -25.076 -3.737 1.00 44.26 136 LYS B N 1
ATOM 1049 C CA . LYS A 1 140 ? 10.198 -24.937 -2.672 1.00 43.99 136 LYS B CA 1
ATOM 1050 C C . LYS A 1 140 ? 10.165 -23.547 -2.042 1.00 43.48 136 LYS B C 1
ATOM 1051 O O . LYS A 1 140 ? 10.220 -22.546 -2.746 1.00 43.84 136 LYS B O 1
ATOM 1057 N N . VAL A 1 141 ? 10.077 -23.493 -0.717 1.00 43.03 137 VAL B N 1
ATOM 1058 C CA . VAL A 1 141 ? 9.966 -22.225 0.015 1.00 42.67 137 VAL B CA 1
ATOM 1059 C C . VAL A 1 141 ? 11.169 -22.018 0.942 1.00 42.80 137 VAL B C 1
ATOM 1060 O O . VAL A 1 141 ? 11.542 -22.919 1.675 1.00 42.92 137 VAL B O 1
ATOM 1064 N N . MET A 1 142 ? 11.763 -20.825 0.908 1.00 43.17 138 MET B N 1
ATOM 1065 C CA . MET A 1 142 ? 12.947 -20.493 1.715 1.00 43.16 138 MET B CA 1
ATOM 1066 C C . MET A 1 142 ? 12.603 -19.841 3.053 1.00 42.67 138 MET B C 1
ATOM 1067 O O . MET A 1 142 ? 11.620 -19.121 3.166 1.00 42.49 138 MET B O 1
ATOM 1072 N N . ALA A 1 143 ? 13.437 -20.083 4.060 1.00 42.24 139 ALA B N 1
ATOM 1073 C CA . ALA A 1 143 ? 13.142 -19.681 5.435 1.00 41.79 139 ALA B CA 1
ATOM 1074 C C . ALA A 1 143 ? 12.543 -18.282 5.603 1.00 41.60 139 ALA B C 1
ATOM 1075 O O . ALA A 1 143 ? 11.509 -18.122 6.239 1.00 42.17 139 ALA B O 1
ATOM 1077 N N . GLY A 1 144 ? 13.183 -17.261 5.054 1.00 40.94 140 GLY B N 1
ATOM 1078 C CA . GLY A 1 144 ? 12.706 -15.899 5.297 1.00 39.76 140 GLY B CA 1
ATOM 1079 C C . GLY A 1 144 ? 11.619 -15.424 4.346 1.00 38.69 140 GLY B C 1
ATOM 1080 O O . GLY A 1 144 ? 11.203 -14.267 4.419 1.00 38.73 140 GLY B O 1
ATOM 1081 N N . ASP A 1 145 ? 11.170 -16.313 3.459 1.00 37.76 141 ASP B N 1
ATOM 1082 C CA . ASP A 1 145 ? 10.181 -15.993 2.431 1.00 36.83 141 ASP B CA 1
ATOM 1083 C C . ASP A 1 145 ? 8.877 -15.480 3.020 1.00 35.96 141 ASP B C 1
ATOM 1084 O O . ASP A 1 145 ? 8.399 -15.996 4.027 1.00 35.82 141 ASP B O 1
ATOM 1089 N N . GLU A 1 146 ? 8.307 -14.473 2.367 1.00 35.26 142 GLU B N 1
ATOM 1090 C CA . GLU A 1 146 ? 7.054 -13.851 2.799 1.00 34.63 142 GLU B CA 1
ATOM 1091 C C . GLU A 1 146 ? 6.082 -13.840 1.648 1.00 33.82 142 GLU B C 1
ATOM 1092 O O . GLU A 1 146 ? 6.489 -13.654 0.510 1.00 33.94 142 GLU B O 1
ATOM 1098 N N . TRP A 1 147 ? 4.801 -14.041 1.945 1.00 32.86 143 TRP B N 1
ATOM 1099 C CA . TRP A 1 147 ? 3.751 -13.989 0.923 1.00 32.39 143 TRP B CA 1
ATOM 1100 C C . TRP A 1 147 ? 2.394 -13.704 1.571 1.00 32.43 143 TRP B C 1
ATOM 1101 O O . TRP A 1 147 ? 2.294 -13.545 2.789 1.00 32.46 143 TRP B O 1
ATOM 1112 N N . LEU A 1 148 ? 1.345 -13.637 0.764 1.00 32.76 144 LEU B N 1
ATOM 1113 C CA . LEU A 1 148 ? 0.015 -13.406 1.314 1.00 33.01 144 LEU B CA 1
ATOM 1114 C C . LEU A 1 148 ? -0.882 -14.621 1.149 1.00 33.49 144 LEU B C 1
ATOM 1115 O O . LEU A 1 148 ? -0.821 -15.316 0.120 1.00 33.34 144 LEU B O 1
ATOM 1120 N N . PHE A 1 149 ? -1.711 -14.866 2.162 1.00 34.00 145 PHE B N 1
ATOM 1121 C CA . PHE A 1 149 ? -2.940 -15.661 1.979 1.00 34.54 145 PHE B CA 1
ATOM 1122 C C . PHE A 1 149 ? -4.108 -14.688 1.767 1.00 35.42 145 PHE B C 1
ATOM 1123 O O . PHE A 1 149 ? -4.548 -13.994 2.700 1.00 34.65 145 PHE B O 1
ATOM 1131 N N . GLU A 1 150 ? -4.588 -14.648 0.529 1.00 36.50 146 GLU B N 1
ATOM 1132 C CA . GLU A 1 150 ? -5.553 -13.652 0.073 1.00 38.29 146 GLU B CA 1
ATOM 1133 C C . GLU A 1 150 ? -6.962 -14.063 0.499 1.00 38.77 146 GLU B C 1
ATOM 1134 O O . GLU A 1 150 ? -7.397 -15.208 0.269 1.00 38.72 146 GLU B O 1
ATOM 1140 N N . GLY A 1 151 ? -7.656 -13.129 1.144 1.00 39.28 147 GLY B N 1
ATOM 1141 C CA . GLY A 1 151 ? -9.057 -13.309 1.520 1.00 40.16 147 GLY B CA 1
ATOM 1142 C C . GLY A 1 151 ? -9.964 -13.229 0.310 1.00 40.36 147 GLY B C 1
ATOM 1143 O O . GLY A 1 151 ? -9.621 -12.559 -0.665 1.00 40.63 147 GLY B O 1
ATOM 1144 N N . PRO A 1 152 ? -11.143 -13.882 0.368 1.00 40.73 148 PRO B N 1
ATOM 1145 C CA . PRO A 1 152 ? -11.744 -14.605 1.494 1.00 40.83 148 PRO B CA 1
ATOM 1146 C C . PRO A 1 152 ? -11.538 -16.127 1.555 1.00 40.62 148 PRO B C 1
ATOM 1147 O O . PRO A 1 152 ? -11.249 -16.780 0.542 1.00 41.12 148 PRO B O 1
ATOM 1151 N N . GLY A 1 153 ? -11.740 -16.678 2.750 1.00 40.01 149 GLY B N 1
ATOM 1152 C CA . GLY A 1 153 ? -11.682 -18.120 2.974 1.00 38.75 149 GLY B CA 1
ATOM 1153 C C . GLY A 1 153 ? -11.031 -18.501 4.293 1.00 37.59 149 GLY B C 1
ATOM 1154 O O . GLY A 1 153 ? -10.652 -17.632 5.092 1.00 37.33 149 GLY B O 1
ATOM 1155 N N . THR A 1 154 ? -10.905 -19.808 4.511 1.00 36.48 150 THR B N 1
ATOM 1156 C CA . THR A 1 154 ? -10.325 -20.352 5.743 1.00 35.46 150 THR B CA 1
ATOM 1157 C C . THR A 1 154 ? -8.848 -20.662 5.540 1.00 35.02 150 THR B C 1
ATOM 1158 O O . THR A 1 154 ? -8.466 -21.287 4.547 1.00 34.25 150 THR B O 1
ATOM 1162 N N . TYR A 1 155 ? -8.023 -20.198 6.472 1.00 34.82 151 TYR B N 1
ATOM 1163 C CA . TYR A 1 155 ? -6.600 -20.507 6.446 1.00 34.70 151 TYR B CA 1
ATOM 1164 C C . TYR A 1 155 ? -6.308 -21.656 7.398 1.00 34.40 151 TYR B C 1
ATOM 1165 O O . TYR A 1 155 ? -6.582 -21.576 8.604 1.00 33.66 151 TYR B O 1
ATOM 1174 N N . ILE A 1 156 ? -5.759 -22.723 6.822 1.00 34.48 152 ILE B N 1
ATOM 1175 C CA . ILE A 1 156 ? -5.308 -23.888 7.563 1.00 34.21 152 ILE B CA 1
ATOM 1176 C C . ILE A 1 156 ? -3.908 -23.566 8.063 1.00 34.55 152 ILE B C 1
ATOM 1177 O O . ILE A 1 156 ? -3.011 -23.325 7.258 1.00 34.41 152 ILE B O 1
ATOM 1182 N N . PRO A 1 157 ? -3.710 -23.552 9.396 1.00 35.07 153 PRO B N 1
ATOM 1183 C CA . PRO A 1 157 ? -2.377 -23.245 9.919 1.00 35.23 153 PRO B CA 1
ATOM 1184 C C . PRO A 1 157 ? -1.362 -24.274 9.438 1.00 35.62 153 PRO B C 1
ATOM 1185 O O . PRO A 1 157 ? -1.733 -25.416 9.151 1.00 35.65 153 PRO B O 1
ATOM 1189 N N . GLN A 1 158 ? -0.108 -23.843 9.318 1.00 36.16 154 GLN B N 1
ATOM 1190 C CA . GLN A 1 158 ? 0.999 -24.690 8.874 1.00 36.83 154 GLN B CA 1
ATOM 1191 C C . GLN A 1 158 ? 2.099 -24.554 9.906 1.00 36.99 154 GLN B C 1
ATOM 1192 O O . GLN A 1 158 ? 2.415 -23.441 10.340 1.00 37.01 154 GLN B O 1
ATOM 1198 N N . LYS A 1 159 ? 2.673 -25.680 10.324 1.00 37.33 155 LYS B N 1
ATOM 1199 C CA . LYS A 1 159 ? 3.752 -25.651 11.310 1.00 37.64 155 LYS B CA 1
ATOM 1200 C C . LYS A 1 159 ? 5.010 -24.929 10.806 1.00 37.77 155 LYS B C 1
ATOM 1201 O O . LYS A 1 159 ? 5.797 -24.415 11.617 1.00 37.66 155 LYS B O 1
ATOM 1207 N N . GLU A 1 160 ? 5.154 -24.833 9.478 1.00 37.49 156 GLU B N 1
ATOM 1208 C CA . GLU A 1 160 ? 6.309 -24.171 8.862 1.00 37.57 156 GLU B CA 1
ATOM 1209 C C . GLU A 1 160 ? 6.139 -22.655 8.713 1.00 37.26 156 GLU B C 1
ATOM 1210 O O . GLU A 1 160 ? 7.059 -21.976 8.252 1.00 37.39 156 GLU B O 1
ATOM 1216 N N . VAL A 1 161 ? 4.972 -22.129 9.098 1.00 36.72 157 VAL B N 1
ATOM 1217 C CA . VAL A 1 161 ? 4.571 -20.771 8.708 1.00 35.68 157 VAL B CA 1
ATOM 1218 C C . VAL A 1 161 ? 4.050 -19.942 9.870 1.00 35.73 157 VAL B C 1
ATOM 1219 O O . VAL A 1 161 ? 3.208 -20.402 10.644 1.00 35.79 157 VAL B O 1
ATOM 1223 N N . GLU A 1 162 ? 4.555 -18.716 9.983 1.00 35.44 158 GLU B N 1
ATOM 1224 C CA . GLU A 1 162 ? 4.038 -17.756 10.947 1.00 36.10 158 GLU B CA 1
ATOM 1225 C C . GLU A 1 162 ? 3.120 -16.719 10.272 1.00 36.02 158 GLU B C 1
ATOM 1226 O O . GLU A 1 162 ? 3.413 -16.245 9.172 1.00 35.74 158 GLU B O 1
ATOM 1232 N N . VAL A 1 163 ? 2.009 -16.382 10.933 1.00 36.18 159 VAL B N 1
ATOM 1233 C CA . VAL A 1 163 ? 1.160 -15.270 10.498 1.00 35.76 159 VAL B CA 1
ATOM 1234 C C . VAL A 1 163 ? 1.713 -14.040 11.195 1.00 35.89 159 VAL B C 1
ATOM 1235 O O . VAL A 1 163 ? 1.645 -13.944 12.431 1.00 36.07 159 VAL B O 1
ATOM 1239 N N . VAL A 1 164 ? 2.276 -13.114 10.416 1.00 35.60 160 VAL B N 1
ATOM 1240 C CA . VAL A 1 164 ? 2.936 -11.923 10.975 1.00 35.05 160 VAL B CA 1
ATOM 1241 C C . VAL A 1 164 ? 1.916 -10.888 11.451 1.00 35.18 160 VAL B C 1
ATOM 1242 O O . VAL A 1 164 ? 2.049 -10.322 12.550 1.00 34.50 160 VAL B O 1
ATOM 1246 N N . GLU A 1 165 ? 0.903 -10.666 10.607 1.00 34.68 161 GLU B N 1
ATOM 1247 C CA . GLU A 1 165 ? -0.101 -9.613 10.779 1.00 35.22 161 GLU B CA 1
ATOM 1248 C C . GLU A 1 165 ? -1.232 -9.815 9.780 1.00 34.49 161 GLU B C 1
ATOM 1249 O O . GLU A 1 165 ? -1.080 -10.523 8.799 1.00 34.20 161 GLU B O 1
ATOM 1255 N N . ILE A 1 166 ? -2.362 -9.177 10.040 1.00 35.05 162 ILE B N 1
ATOM 1256 C CA . ILE A 1 166 ? -3.433 -9.076 9.040 1.00 35.27 162 ILE B CA 1
ATOM 1257 C C . ILE A 1 166 ? -3.273 -7.751 8.278 1.00 34.96 162 ILE B C 1
ATOM 1258 O O . ILE A 1 166 ? -3.052 -6.697 8.877 1.00 35.29 162 ILE B O 1
ATOM 1263 N N . ILE A 1 167 ? -3.348 -7.821 6.956 1.00 34.61 163 ILE B N 1
ATOM 1264 C CA . ILE A 1 167 ? -3.230 -6.630 6.101 1.00 34.41 163 ILE B CA 1
ATOM 1265 C C . ILE A 1 167 ? -4.609 -6.244 5.595 1.00 33.84 163 ILE B C 1
ATOM 1266 O O . ILE A 1 167 ? -5.378 -7.107 5.211 1.00 34.15 163 ILE B O 1
ATOM 1271 N N . GLN A 1 168 ? -4.907 -4.947 5.608 1.00 33.23 164 GLN B N 1
ATOM 1272 C CA . GLN A 1 168 ? -6.168 -4.415 5.104 1.00 32.39 164 GLN B CA 1
ATOM 1273 C C . GLN A 1 168 ? -5.917 -3.618 3.838 1.00 31.22 164 GLN B C 1
ATOM 1274 O O . GLN A 1 168 ? -5.044 -2.744 3.821 1.00 30.84 164 GLN B O 1
ATOM 1280 N N . ALA A 1 169 ? -6.688 -3.918 2.793 1.00 29.62 165 ALA B N 1
ATOM 1281 C CA . ALA A 1 169 ? -6.733 -3.125 1.567 1.00 28.84 165 ALA B CA 1
ATOM 1282 C C . ALA A 1 169 ? -6.940 -1.636 1.823 1.00 28.20 165 ALA B C 1
ATOM 1283 O O . ALA A 1 169 ? -7.592 -1.232 2.776 1.00 28.12 165 ALA B O 1
ATOM 1285 N N . THR A 1 170 ? -6.335 -0.828 0.971 1.00 27.78 166 THR B N 1
ATOM 1286 C CA . THR A 1 170 ? -6.553 0.603 0.979 1.00 27.01 166 THR B CA 1
ATOM 1287 C C . THR A 1 170 ? -7.530 0.910 -0.165 1.00 26.17 166 THR B C 1
ATOM 1288 O O . THR A 1 170 ? -7.320 0.474 -1.299 1.00 26.12 166 THR B O 1
ATOM 1292 N N . VAL A 1 171 ? -8.609 1.615 0.147 1.00 25.02 167 VAL B N 1
ATOM 1293 C CA . VAL A 1 171 ? -9.602 1.985 -0.882 1.00 24.36 167 VAL B CA 1
ATOM 1294 C C . VAL A 1 171 ? -9.120 3.206 -1.659 1.00 23.76 167 VAL B C 1
ATOM 1295 O O . VAL A 1 171 ? -8.841 4.247 -1.077 1.00 23.99 167 VAL B O 1
ATOM 1299 N N . ILE A 1 172 ? -8.999 3.072 -2.970 1.00 23.68 168 ILE B N 1
ATOM 1300 C CA . ILE A 1 172 ? -8.662 4.225 -3.807 1.00 23.69 168 ILE B CA 1
ATOM 1301 C C . ILE A 1 172 ? -9.920 4.697 -4.548 1.00 24.15 168 ILE B C 1
ATOM 1302 O O . ILE A 1 172 ? -10.545 3.934 -5.283 1.00 23.16 168 ILE B O 1
ATOM 1307 N N . LYS A 1 173 ? -10.260 5.966 -4.356 1.00 25.54 169 LYS B N 1
ATOM 1308 C CA . LYS A 1 173 ? -11.433 6.575 -4.978 1.00 26.04 169 LYS B CA 1
ATOM 1309 C C . LYS A 1 173 ? -11.088 7.250 -6.308 1.00 26.19 169 LYS B C 1
ATOM 1310 O O . LYS A 1 173 ? -9.929 7.331 -6.712 1.00 25.57 169 LYS B O 1
ATOM 1316 N N . GLN A 1 174 ? -12.099 7.737 -7.010 1.00 26.28 170 GLN B N 1
ATOM 1317 C CA . GLN A 1 174 ? -11.863 8.361 -8.301 1.00 25.70 170 GLN B CA 1
ATOM 1318 C C . GLN A 1 174 ? -11.017 9.603 -8.075 1.00 25.04 170 GLN B C 1
ATOM 1319 O O . GLN A 1 174 ? -11.155 10.263 -7.034 1.00 25.48 170 GLN B O 1
ATOM 1325 N N . ASN A 1 175 ? -10.136 9.912 -9.028 1.00 24.10 171 ASN B N 1
ATOM 1326 C CA . ASN A 1 175 ? -9.239 11.064 -8.951 1.00 24.47 171 ASN B CA 1
ATOM 1327 C C . ASN A 1 175 ? -8.298 10.989 -7.743 1.00 24.67 171 ASN B C 1
ATOM 1328 O O . ASN A 1 175 ? -7.967 12.003 -7.113 1.00 24.29 171 ASN B O 1
ATOM 1333 N N . GLN A 1 176 ? -7.888 9.764 -7.415 1.00 24.73 172 GLN B N 1
ATOM 1334 C CA . GLN A 1 176 ? -6.877 9.531 -6.386 1.00 24.44 172 GLN B CA 1
ATOM 1335 C C . GLN A 1 176 ? -5.943 8.441 -6.880 1.00 24.20 172 GLN B C 1
ATOM 1336 O O . GLN A 1 176 ? -6.288 7.644 -7.769 1.00 22.20 172 GLN B O 1
ATOM 1342 N N . ALA A 1 177 ? -4.746 8.415 -6.309 1.00 23.90 173 ALA B N 1
ATOM 1343 C CA . ALA A 1 177 ? -3.826 7.304 -6.565 1.00 23.68 173 ALA B CA 1
ATOM 1344 C C . ALA A 1 177 ? -3.159 6.967 -5.234 1.00 23.60 173 ALA B C 1
ATOM 1345 O O . ALA A 1 177 ? -3.172 7.784 -4.312 1.00 22.58 173 ALA B O 1
ATOM 1347 N N . LEU A 1 178 ? -2.672 5.737 -5.108 1.00 23.25 174 LEU B N 1
ATOM 1348 C CA . LEU A 1 178 ? -1.952 5.314 -3.907 1.00 23.02 174 LEU B CA 1
ATOM 1349 C C . LEU A 1 178 ? -0.456 5.238 -4.174 1.00 23.30 174 LEU B C 1
ATOM 1350 O O . LEU A 1 178 ? -0.023 4.628 -5.156 1.00 22.49 174 LEU B O 1
ATOM 1355 N N . ARG A 1 179 ? 0.321 5.851 -3.278 1.00 23.87 175 ARG B N 1
ATOM 1356 C CA . ARG A 1 179 ? 1.776 5.879 -3.380 1.00 24.93 175 ARG B CA 1
ATOM 1357 C C . ARG A 1 179 ? 2.348 4.671 -2.620 1.00 24.00 175 ARG B C 1
ATOM 1358 O O . ARG A 1 179 ? 2.061 4.486 -1.439 1.00 24.57 175 ARG B O 1
ATOM 1366 N N . LEU A 1 180 ? 3.139 3.852 -3.314 1.00 23.58 176 LEU B N 1
ATOM 1367 C CA . LEU A 1 180 ? 3.801 2.693 -2.690 1.00 22.56 176 LEU B CA 1
ATOM 1368 C C . LEU A 1 180 ? 5.313 2.883 -2.674 1.00 22.80 176 LEU B C 1
ATOM 1369 O O . LEU A 1 180 ? 5.844 3.647 -3.485 1.00 22.05 176 LEU B O 1
ATOM 1374 N N . ARG A 1 181 ? 5.987 2.197 -1.737 1.00 22.64 177 ARG B N 1
ATOM 1375 C CA . ARG A 1 181 ? 7.469 2.118 -1.687 1.00 23.25 177 ARG B CA 1
ATOM 1376 C C . ARG A 1 181 ? 7.923 0.655 -1.639 1.00 22.89 177 ARG B C 1
ATOM 1377 O O . ARG A 1 181 ? 7.333 -0.164 -0.919 1.00 22.30 177 ARG B O 1
ATOM 1385 N N . ALA A 1 182 ? 8.951 0.320 -2.420 1.00 23.24 178 ALA B N 1
ATOM 1386 C CA . ALA A 1 182 ? 9.435 -1.059 -2.447 1.00 23.66 178 ALA B CA 1
ATOM 1387 C C . ALA A 1 182 ? 10.312 -1.289 -1.234 1.00 24.27 178 ALA B C 1
ATOM 1388 O O . ALA A 1 182 ? 11.304 -0.563 -1.018 1.00 23.25 178 ALA B O 1
ATOM 1390 N N . ARG A 1 183 ? 9.912 -2.276 -0.432 1.00 24.78 179 ARG B N 1
ATOM 1391 C CA . ARG A 1 183 ? 10.706 -2.704 0.718 1.00 26.41 179 ARG B CA 1
ATOM 1392 C C . ARG A 1 183 ? 11.966 -3.484 0.333 1.00 26.79 179 ARG B C 1
ATOM 1393 O O . ARG A 1 183 ? 12.910 -3.538 1.110 1.00 26.73 179 ARG B O 1
ATOM 1401 N N . LYS A 1 184 ? 11.971 -4.044 -0.876 1.00 27.55 180 LYS B N 1
ATOM 1402 C CA . LYS A 1 184 ? 13.067 -4.838 -1.400 1.00 28.96 180 LYS B CA 1
ATOM 1403 C C . LYS A 1 184 ? 12.953 -4.901 -2.921 1.00 29.75 180 LYS B C 1
ATOM 1404 O O . LYS A 1 184 ? 11.995 -4.383 -3.475 1.00 29.89 180 LYS B O 1
ATOM 1410 N N . GLU A 1 185 ? 13.910 -5.519 -3.615 1.00 30.68 181 GLU B N 1
ATOM 1411 C CA . GLU A 1 185 ? 13.758 -5.691 -5.065 1.00 31.88 181 GLU B CA 1
ATOM 1412 C C . GLU A 1 185 ? 12.581 -6.597 -5.354 1.00 32.35 181 GLU B C 1
ATOM 1413 O O . GLU A 1 185 ? 12.506 -7.700 -4.823 1.00 32.45 181 GLU B O 1
ATOM 1419 N N . CYS A 1 186 ? 11.659 -6.148 -6.199 1.00 33.15 182 CYS B N 1
ATOM 1420 C CA . CYS A 1 186 ? 10.491 -6.977 -6.522 1.00 34.40 182 CYS B CA 1
ATOM 1421 C C . CYS A 1 186 ? 9.922 -6.691 -7.904 1.00 34.29 182 CYS B C 1
ATOM 1422 O O . CYS A 1 186 ? 10.520 -5.966 -8.692 1.00 33.87 182 CYS B O 1
ATOM 1425 N N . PHE A 1 187 ? 8.776 -7.302 -8.189 1.00 34.91 183 PHE B N 1
ATOM 1426 C CA . PHE A 1 187 ? 7.946 -6.954 -9.340 1.00 35.09 183 PHE B CA 1
ATOM 1427 C C . PHE A 1 187 ? 6.558 -6.615 -8.814 1.00 35.31 183 PHE B C 1
ATOM 1428 O O . PHE A 1 187 ? 6.036 -7.319 -7.946 1.00 35.07 183 PHE B O 1
ATOM 1436 N N . ASP A 1 188 ? 5.969 -5.529 -9.305 1.00 35.71 184 ASP B N 1
ATOM 1437 C CA . ASP A 1 188 ? 4.627 -5.136 -8.851 1.00 36.65 184 ASP B CA 1
ATOM 1438 C C . ASP A 1 188 ? 3.538 -6.017 -9.500 1.00 37.35 184 ASP B C 1
ATOM 1439 O O . ASP A 1 188 ? 3.871 -6.929 -10.268 1.00 37.40 184 ASP B O 1
ATOM 1444 N N . ARG A 1 189 ? 2.259 -5.759 -9.180 1.00 38.27 185 ARG B N 1
ATOM 1445 C CA . ARG A 1 189 ? 1.121 -6.538 -9.724 1.00 38.25 185 ARG B CA 1
ATOM 1446 C C . ARG A 1 189 ? 1.229 -6.770 -11.228 1.00 38.22 185 ARG B C 1
ATOM 1447 O O . ARG A 1 189 ? 0.990 -7.873 -11.708 1.00 38.32 185 ARG B O 1
ATOM 1455 N N . ASP A 1 190 ? 1.599 -5.711 -11.950 1.00 38.33 186 ASP B N 1
ATOM 1456 C CA . ASP A 1 190 ? 1.670 -5.715 -13.407 1.00 38.37 186 ASP B CA 1
ATOM 1457 C C . ASP A 1 190 ? 2.945 -6.377 -13.930 1.00 37.32 186 ASP B C 1
ATOM 1458 O O . ASP A 1 190 ? 3.129 -6.488 -15.142 1.00 37.38 186 ASP B O 1
ATOM 1463 N N . GLY A 1 191 ? 3.821 -6.804 -13.020 1.00 36.48 187 GLY B N 1
ATOM 1464 C CA . GLY A 1 191 ? 5.081 -7.475 -13.386 1.00 35.45 187 GLY B CA 1
ATOM 1465 C C . GLY A 1 191 ? 6.236 -6.542 -13.723 1.00 34.40 187 GLY B C 1
ATOM 1466 O O . GLY A 1 191 ? 7.269 -6.977 -14.232 1.00 35.04 187 GLY B O 1
ATOM 1467 N N . LYS A 1 192 ? 6.062 -5.258 -13.449 1.00 33.18 188 LYS B N 1
ATOM 1468 C CA . LYS A 1 192 ? 7.126 -4.278 -13.645 1.00 32.93 188 LYS B CA 1
ATOM 1469 C C . LYS A 1 192 ? 8.137 -4.359 -12.512 1.00 31.13 188 LYS B C 1
ATOM 1470 O O . LYS A 1 192 ? 7.760 -4.512 -11.357 1.00 30.57 188 LYS B O 1
ATOM 1476 N N . GLU A 1 193 ? 9.419 -4.248 -12.849 1.00 29.85 189 GLU B N 1
ATOM 1477 C CA . GLU A 1 193 ? 10.465 -4.308 -11.842 1.00 28.47 189 GLU B CA 1
ATOM 1478 C C . GLU A 1 193 ? 10.422 -3.083 -10.953 1.00 27.28 189 GLU B C 1
ATOM 1479 O O . GLU A 1 193 ? 10.295 -1.981 -11.442 1.00 28.09 189 GLU B O 1
ATOM 1485 N N . ARG A 1 194 ? 10.561 -3.285 -9.652 1.00 26.02 190 ARG B N 1
ATOM 1486 C CA . ARG A 1 194 ? 10.696 -2.194 -8.693 1.00 25.05 190 ARG B CA 1
ATOM 1487 C C . ARG A 1 194 ? 11.921 -2.466 -7.804 1.00 24.92 190 ARG B C 1
ATOM 1488 O O . ARG A 1 194 ? 12.072 -3.577 -7.318 1.00 24.14 190 ARG B O 1
ATOM 1496 N N . VAL A 1 195 ? 12.805 -1.472 -7.629 1.00 23.72 191 VAL B N 1
ATOM 1497 C CA . VAL A 1 195 ? 14.017 -1.661 -6.816 1.00 22.85 191 VAL B CA 1
ATOM 1498 C C . VAL A 1 195 ? 13.749 -1.125 -5.424 1.00 22.86 191 VAL B C 1
ATOM 1499 O O . VAL A 1 195 ? 12.795 -0.389 -5.222 1.00 22.63 191 VAL B O 1
ATOM 1503 N N . THR A 1 196 ? 14.565 -1.524 -4.460 1.00 22.33 192 THR B N 1
ATOM 1504 C CA . THR A 1 196 ? 14.384 -1.137 -3.065 1.00 22.15 192 THR B CA 1
ATOM 1505 C C . THR A 1 196 ? 14.280 0.376 -2.909 1.00 22.60 192 THR B C 1
ATOM 1506 O O . THR A 1 196 ? 15.153 1.113 -3.378 1.00 22.79 192 THR B O 1
ATOM 1510 N N . GLY A 1 197 ? 13.251 0.847 -2.209 1.00 23.03 193 GLY B N 1
ATOM 1511 C CA . GLY A 1 197 ? 13.146 2.291 -1.930 1.00 22.67 193 GLY B CA 1
ATOM 1512 C C . GLY A 1 197 ? 12.534 3.109 -3.070 1.00 22.71 193 GLY B C 1
ATOM 1513 O O . GLY A 1 197 ? 12.230 4.300 -2.898 1.00 22.75 193 GLY B O 1
ATOM 1514 N N . GLU A 1 198 ? 12.356 2.481 -4.230 1.00 21.75 194 GLU B N 1
ATOM 1515 C CA . GLU A 1 198 ? 11.640 3.103 -5.345 1.00 21.78 194 GLU B CA 1
ATOM 1516 C C . GLU A 1 198 ? 10.163 3.335 -4.975 1.00 22.13 194 GLU B C 1
ATOM 1517 O O . GLU A 1 198 ? 9.539 2.491 -4.320 1.00 22.63 194 GLU B O 1
ATOM 1523 N N . GLU A 1 199 ? 9.609 4.467 -5.407 1.00 22.02 195 GLU B N 1
ATOM 1524 C CA . GLU A 1 199 ? 8.211 4.780 -5.145 1.00 21.73 195 GLU B CA 1
ATOM 1525 C C . GLU A 1 199 ? 7.429 4.903 -6.439 1.00 21.80 195 GLU B C 1
ATOM 1526 O O . GLU A 1 199 ? 7.973 5.261 -7.478 1.00 22.20 195 GLU B O 1
ATOM 1532 N N . TRP A 1 200 ? 6.147 4.572 -6.370 1.00 22.14 196 TRP B N 1
ATOM 1533 C CA . TRP A 1 200 ? 5.262 4.676 -7.527 1.00 22.82 196 TRP B CA 1
ATOM 1534 C C . TRP A 1 200 ? 3.799 4.789 -7.068 1.00 22.99 196 TRP B C 1
ATOM 1535 O O . TRP A 1 200 ? 3.509 4.720 -5.868 1.00 22.94 196 TRP B O 1
ATOM 1546 N N . LEU A 1 201 ? 2.905 4.948 -8.041 1.00 23.35 197 LEU B N 1
ATOM 1547 C CA . LEU A 1 201 ? 1.475 5.166 -7.821 1.00 23.88 197 LEU B CA 1
ATOM 1548 C C . LEU A 1 201 ? 0.619 4.010 -8.368 1.00 23.69 197 LEU B C 1
ATOM 1549 O O . LEU A 1 201 ? 0.842 3.542 -9.491 1.00 23.50 197 LEU B O 1
ATOM 1554 N N . VAL A 1 202 ? -0.318 3.518 -7.565 1.00 22.78 198 VAL B N 1
ATOM 1555 C CA . VAL A 1 202 ? -1.400 2.672 -8.091 1.00 22.97 198 VAL B CA 1
ATOM 1556 C C . VAL A 1 202 ? -2.593 3.597 -8.414 1.00 22.90 198 VAL B C 1
ATOM 1557 O O . VAL A 1 202 ? -2.991 4.403 -7.563 1.00 21.01 198 VAL B O 1
ATOM 1561 N N . ARG A 1 203 ? -3.118 3.481 -9.628 1.00 23.73 199 ARG B N 1
ATOM 1562 C CA . ARG A 1 203 ? -4.231 4.329 -10.121 1.00 25.91 199 ARG B CA 1
ATOM 1563 C C . ARG A 1 203 ? -5.574 3.600 -10.311 1.00 26.21 199 ARG B C 1
ATOM 1564 O O . ARG A 1 203 ? -6.567 4.212 -10.715 1.00 26.95 199 ARG B O 1
ATOM 1572 N N . SER A 1 204 ? -5.614 2.296 -10.059 1.00 26.35 200 SER B N 1
ATOM 1573 C CA . SER A 1 204 ? -6.869 1.551 -10.191 1.00 26.44 200 SER B CA 1
ATOM 1574 C C . SER A 1 204 ? -7.768 1.942 -9.046 1.00 25.75 200 SER B C 1
ATOM 1575 O O . SER A 1 204 ? -7.319 2.019 -7.906 1.00 25.12 200 SER B O 1
ATOM 1578 N N . VAL A 1 205 ? -9.038 2.205 -9.362 1.00 24.46 201 VAL B N 1
ATOM 1579 C CA . VAL A 1 205 ? -10.023 2.572 -8.359 1.00 23.70 201 VAL B CA 1
ATOM 1580 C C . VAL A 1 205 ? -10.608 1.302 -7.729 1.00 23.52 201 VAL B C 1
ATOM 1581 O O . VAL A 1 205 ? -10.878 0.310 -8.417 1.00 24.14 201 VAL B O 1
ATOM 1585 N N . GLY A 1 206 ? -10.818 1.347 -6.428 1.00 22.45 202 GLY B N 1
ATOM 1586 C CA . GLY A 1 206 ? -11.223 0.179 -5.682 1.00 23.24 202 GLY B CA 1
ATOM 1587 C C . GLY A 1 206 ? -10.304 -0.103 -4.520 1.00 23.68 202 GLY B C 1
ATOM 1588 O O . GLY A 1 206 ? -9.369 0.661 -4.257 1.00 23.59 202 GLY B O 1
ATOM 1589 N N . ALA A 1 207 ? -10.566 -1.205 -3.818 1.00 23.60 203 ALA B N 1
ATOM 1590 C CA . ALA A 1 207 ? -9.666 -1.621 -2.751 1.00 23.67 203 ALA B CA 1
ATOM 1591 C C . ALA A 1 207 ? -8.375 -2.161 -3.358 1.00 23.46 203 ALA B C 1
ATOM 1592 O O . ALA A 1 207 ? -8.408 -3.034 -4.253 1.00 23.99 203 ALA B O 1
ATOM 1594 N N . TYR A 1 208 ? -7.251 -1.593 -2.925 1.00 22.30 204 TYR B N 1
ATOM 1595 C CA . TYR A 1 208 ? -5.933 -2.110 -3.320 1.00 21.85 204 TYR B CA 1
ATOM 1596 C C . TYR A 1 208 ? -5.363 -2.896 -2.141 1.00 21.58 204 TYR B C 1
ATOM 1597 O O . TYR A 1 208 ? -5.213 -2.354 -1.025 1.00 20.43 204 TYR B O 1
ATOM 1606 N N . LEU A 1 209 ? -5.080 -4.171 -2.385 1.00 21.34 205 LEU B N 1
ATOM 1607 C CA . LEU A 1 209 ? -4.435 -5.026 -1.375 1.00 22.61 205 LEU B CA 1
ATOM 1608 C C . LEU A 1 209 ? -2.924 -5.086 -1.660 1.00 22.13 205 LEU B C 1
ATOM 1609 O O . LEU A 1 209 ? -2.524 -5.679 -2.659 1.00 22.13 205 LEU B O 1
ATOM 1614 N N . PRO A 1 210 ? -2.084 -4.490 -0.793 1.00 21.73 206 PRO B N 1
ATOM 1615 C CA . PRO A 1 210 ? -0.668 -4.346 -1.153 1.00 22.11 206 PRO B CA 1
ATOM 1616 C C . PRO A 1 210 ? 0.071 -5.687 -1.078 1.00 23.47 206 PRO B C 1
ATOM 1617 O O . PRO A 1 210 ? -0.251 -6.524 -0.221 1.00 23.91 206 PRO B O 1
ATOM 1621 N N . ALA A 1 211 ? 1.015 -5.923 -1.987 1.00 24.65 207 ALA B N 1
ATOM 1622 C CA . ALA A 1 211 ? 1.887 -7.104 -1.874 1.00 25.45 207 ALA B CA 1
ATOM 1623 C C . ALA A 1 211 ? 2.784 -6.993 -0.629 1.00 26.12 207 ALA B C 1
ATOM 1624 O O . ALA A 1 211 ? 2.827 -5.937 0.023 1.00 26.09 207 ALA B O 1
ATOM 1626 N N . VAL A 1 212 ? 3.469 -8.084 -0.267 1.00 27.41 208 VAL B N 1
ATOM 1627 C CA . VAL A 1 212 ? 4.236 -8.117 0.996 1.00 28.07 208 VAL B CA 1
ATOM 1628 C C . VAL A 1 212 ? 5.383 -7.125 1.053 1.00 28.16 208 VAL B C 1
ATOM 1629 O O . VAL A 1 212 ? 5.701 -6.591 2.118 1.00 29.35 208 VAL B O 1
ATOM 1633 N N . PHE A 1 213 ? 5.975 -6.864 -0.100 1.00 28.35 209 PHE B N 1
ATOM 1634 C CA . PHE A 1 213 ? 7.101 -5.946 -0.234 1.00 28.48 209 PHE B CA 1
ATOM 1635 C C . PHE A 1 213 ? 6.688 -4.526 -0.609 1.00 28.26 209 PHE B C 1
ATOM 1636 O O . PHE A 1 213 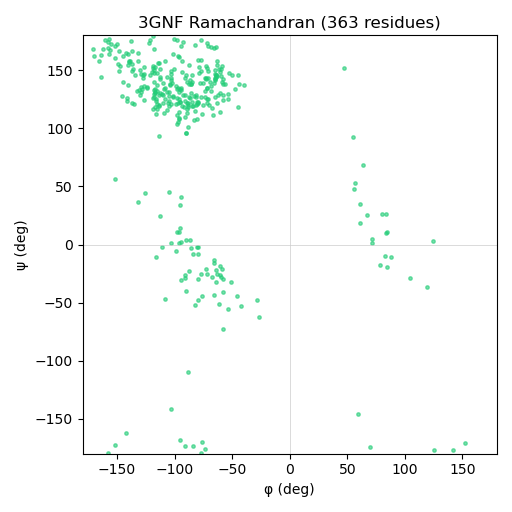? 7.550 -3.673 -0.797 1.00 27.48 209 PHE B O 1
ATOM 1644 N N . GLU A 1 214 ? 5.372 -4.283 -0.718 1.00 27.41 210 GLU B N 1
ATOM 1645 C CA . GLU A 1 214 ? 4.843 -2.973 -1.028 1.00 26.25 210 GLU B CA 1
ATOM 1646 C C . GLU A 1 214 ? 4.439 -2.285 0.260 1.00 26.61 210 GLU B C 1
ATOM 1647 O O . GLU A 1 214 ? 3.419 -2.651 0.870 1.00 26.74 210 GLU B O 1
ATOM 1653 N N . GLU A 1 215 ? 5.249 -1.309 0.683 1.00 26.72 211 GLU B N 1
ATOM 1654 C CA . GLU A 1 215 ? 4.930 -0.444 1.826 1.00 27.38 211 GLU B CA 1
ATOM 1655 C C . GLU A 1 215 ? 3.952 0.665 1.416 1.00 27.40 211 GLU B C 1
ATOM 1656 O O . GLU A 1 215 ? 4.251 1.447 0.522 1.00 27.12 211 GLU B O 1
ATOM 1662 N N . VAL A 1 216 ? 2.803 0.734 2.092 1.00 28.31 212 VAL B N 1
ATOM 1663 C CA . VAL A 1 216 ? 1.734 1.696 1.765 1.00 27.57 212 VAL B CA 1
ATOM 1664 C C . VAL A 1 216 ? 1.993 3.080 2.343 1.00 27.85 212 VAL B C 1
ATOM 1665 O O . VAL A 1 216 ? 2.117 3.266 3.563 1.00 27.87 212 VAL B O 1
ATOM 1669 N N . LEU A 1 217 ? 2.085 4.051 1.446 1.00 28.23 213 LEU B N 1
ATOM 1670 C CA . LEU A 1 217 ? 2.293 5.437 1.842 1.00 29.17 213 LEU B CA 1
ATOM 1671 C C . LEU A 1 217 ? 0.967 6.244 1.738 1.00 29.62 213 LEU B C 1
ATOM 1672 O O . LEU A 1 217 ? -0.110 5.728 2.074 1.00 30.88 213 LEU B O 1
ATOM 1677 N N . ASP A 1 218 ? 1.050 7.491 1.294 1.00 29.37 214 ASP B N 1
ATOM 1678 C CA . ASP A 1 218 ? -0.101 8.387 1.190 1.00 29.24 214 ASP B CA 1
ATOM 1679 C C . ASP A 1 218 ? -0.965 8.126 -0.044 1.00 27.97 214 ASP B C 1
ATOM 1680 O O . ASP A 1 218 ? -0.459 7.733 -1.089 1.00 26.32 214 ASP B O 1
ATOM 1685 N N . LEU A 1 219 ? -2.275 8.353 0.092 1.00 27.30 215 LEU B N 1
ATOM 1686 C CA . LEU A 1 219 ? -3.147 8.536 -1.070 1.00 26.65 215 LEU B CA 1
ATOM 1687 C C . LEU A 1 219 ? -2.885 9.943 -1.617 1.00 26.48 215 LEU B C 1
ATOM 1688 O O . LEU A 1 219 ? -2.731 10.898 -0.852 1.00 26.33 215 LEU B O 1
ATOM 1693 N N . VAL A 1 220 ? -2.832 10.077 -2.930 1.00 25.81 216 VAL B N 1
ATOM 1694 C CA . VAL A 1 220 ? -2.578 11.382 -3.543 1.00 25.63 216 VAL B CA 1
ATOM 1695 C C . VAL A 1 220 ? -3.827 11.849 -4.314 1.00 25.34 216 VAL B C 1
ATOM 1696 O O . VAL A 1 220 ? -4.353 11.119 -5.141 1.00 24.74 216 VAL B O 1
ATOM 1700 N N . ASP A 1 221 ? -4.275 13.073 -4.052 1.00 25.30 217 ASP B N 1
ATOM 1701 C CA . ASP A 1 221 ? -5.429 13.650 -4.762 1.00 25.50 217 ASP B CA 1
ATOM 1702 C C . ASP A 1 221 ? -5.069 14.358 -6.078 1.00 25.02 217 ASP B C 1
ATOM 1703 O O . ASP A 1 221 ? -4.045 15.037 -6.174 1.00 24.17 217 ASP B O 1
ATOM 1708 N N . ALA A 1 222 ? -5.930 14.196 -7.085 1.00 24.77 218 ALA B N 1
ATOM 1709 C CA . ALA A 1 222 ? -5.803 14.934 -8.342 1.00 24.72 218 ALA B CA 1
ATOM 1710 C C . ALA A 1 222 ? -5.982 16.422 -8.133 1.00 24.89 218 ALA B C 1
ATOM 1711 O O . ALA A 1 222 ? -6.740 16.855 -7.262 1.00 25.64 218 ALA B O 1
ATOM 1713 N N . VAL A 1 223 ? -5.222 17.200 -8.902 1.00 24.77 219 VAL B N 1
ATOM 1714 C CA . VAL A 1 223 ? -5.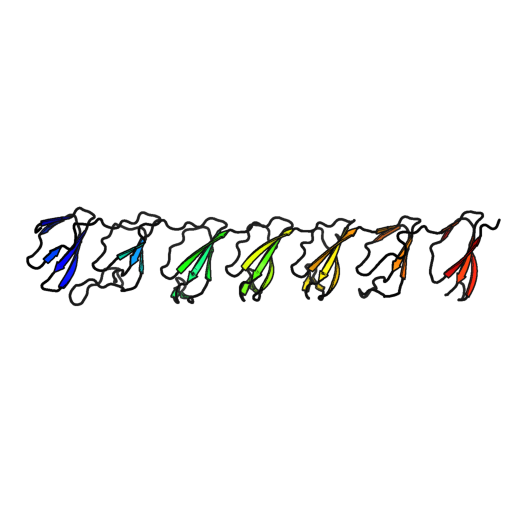478 18.612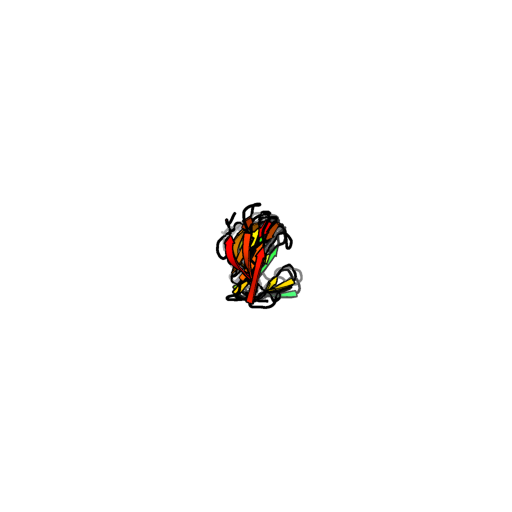 -9.085 1.00 23.86 219 VAL B CA 1
ATOM 1715 C C . VAL A 1 223 ? -6.415 18.663 -10.285 1.00 23.72 219 VAL B C 1
ATOM 1716 O O . VAL A 1 223 ? -6.074 18.155 -11.356 1.00 23.45 219 VAL B O 1
ATOM 1720 N N . ILE A 1 224 ? -7.596 19.242 -10.087 1.00 23.53 220 ILE B N 1
ATOM 1721 C CA . ILE A 1 224 ? -8.561 19.430 -11.172 1.00 24.03 220 ILE B CA 1
ATOM 1722 C C . ILE A 1 224 ? -8.240 20.691 -11.959 1.00 24.03 220 ILE B C 1
ATOM 1723 O O . ILE A 1 224 ? -8.064 21.762 -11.385 1.00 23.44 220 ILE B O 1
ATOM 1728 N N . LEU A 1 225 ? -8.127 20.558 -13.275 1.00 24.46 221 LEU B N 1
ATOM 1729 C CA . LEU A 1 225 ? -7.780 21.711 -14.094 1.00 26.21 221 LEU B CA 1
ATOM 1730 C C . LEU A 1 225 ? -9.000 22.267 -14.826 1.00 27.24 221 LEU B C 1
ATOM 1731 O O . LEU A 1 225 ? -9.853 21.503 -15.267 1.00 27.53 221 LEU B O 1
ATOM 1736 N N . THR A 1 226 ? -9.081 23.596 -14.919 1.00 29.10 222 THR B N 1
ATOM 1737 C CA . THR A 1 226 ? -10.132 24.309 -15.668 1.00 30.09 222 THR B CA 1
ATOM 1738 C C . THR A 1 226 ? -9.502 25.139 -16.776 1.00 30.02 222 THR B C 1
ATOM 1739 O O . THR A 1 226 ? -8.277 25.172 -16.913 1.00 29.39 222 THR B O 1
ATOM 1743 N N . GLU A 1 227 ? -10.320 25.836 -17.567 1.00 30.35 223 GLU B N 1
ATOM 1744 C CA . GLU A 1 227 ? -9.776 26.668 -18.648 1.00 30.26 223 GLU B CA 1
ATOM 1745 C C . GLU A 1 227 ? -8.956 27.851 -18.125 1.00 29.09 223 GLU B C 1
ATOM 1746 O O . GLU A 1 227 ? -8.201 28.475 -18.877 1.00 29.54 223 GLU B O 1
ATOM 1752 N N . LYS A 1 228 ? -9.119 28.158 -16.845 1.00 28.43 224 LYS B N 1
ATOM 1753 C CA . LYS A 1 228 ? -8.468 29.305 -16.208 1.00 28.61 224 LYS B CA 1
ATOM 1754 C C . LYS A 1 228 ? -7.254 28.971 -15.332 1.00 28.34 224 LYS B C 1
ATOM 1755 O O . LYS A 1 228 ? -6.665 29.874 -14.720 1.00 28.98 224 LYS B O 1
ATOM 1761 N N . THR A 1 229 ? -6.888 27.687 -15.255 1.00 28.10 225 THR B N 1
ATOM 1762 C CA . THR A 1 229 ? -5.729 27.251 -14.442 1.00 26.96 225 THR B CA 1
ATOM 1763 C C . THR A 1 229 ? -4.815 26.265 -15.167 1.00 27.14 225 THR B C 1
ATOM 1764 O O . THR A 1 229 ? -5.265 25.460 -16.000 1.00 27.02 225 THR B O 1
ATOM 1768 N N . ALA A 1 230 ? -3.517 26.376 -14.869 1.00 26.53 226 ALA B N 1
ATOM 1769 C CA . ALA A 1 230 ? -2.511 25.391 -15.277 1.00 25.29 226 ALA B CA 1
ATOM 1770 C C . ALA A 1 230 ? -1.709 24.955 -14.052 1.00 24.87 226 ALA B C 1
ATOM 1771 O O . ALA A 1 230 ? -1.489 25.752 -13.114 1.00 23.91 226 ALA B O 1
ATOM 1773 N N . LEU A 1 231 ? -1.314 23.684 -14.050 1.00 24.28 227 LEU B N 1
ATOM 1774 C CA . LEU A 1 231 ? -0.444 23.112 -12.990 1.00 24.31 227 LEU B CA 1
ATOM 1775 C C . LEU A 1 231 ? 1.047 23.184 -13.393 1.00 24.91 227 LEU B C 1
ATOM 1776 O O . LEU A 1 231 ? 1.481 22.630 -14.426 1.00 24.06 227 LEU B O 1
ATOM 1781 N N . HIS A 1 232 ? 1.801 23.906 -12.575 1.00 24.76 228 HIS B N 1
ATOM 1782 C CA . HIS A 1 232 ? 3.235 24.120 -12.764 1.00 25.01 228 HIS B CA 1
ATOM 1783 C C . HIS A 1 232 ? 4.052 23.026 -12.030 1.00 24.63 228 HIS B C 1
ATOM 1784 O O . HIS A 1 232 ? 4.099 22.996 -10.799 1.00 23.78 228 HIS B O 1
ATOM 1791 N N . LEU A 1 233 ? 4.686 22.140 -12.814 1.00 24.15 229 LEU B N 1
ATOM 1792 C CA . LEU A 1 233 ? 5.450 21.007 -12.301 1.00 23.47 229 LEU B CA 1
ATOM 1793 C C . LEU A 1 233 ? 6.953 21.153 -12.618 1.00 23.81 229 LEU B C 1
ATOM 1794 O O . LEU A 1 233 ? 7.311 21.873 -13.539 1.00 23.13 229 LEU B O 1
ATOM 1799 N N . ARG A 1 234 ? 7.809 20.484 -11.826 1.00 23.84 230 ARG B N 1
ATOM 1800 C CA . ARG A 1 234 ? 9.273 20.361 -12.054 1.00 23.73 230 ARG B CA 1
ATOM 1801 C C . ARG A 1 234 ? 9.554 18.865 -11.956 1.00 23.97 230 ARG B C 1
ATOM 1802 O O . ARG A 1 234 ? 9.029 18.205 -11.057 1.00 24.02 230 ARG B O 1
ATOM 1810 N N . ALA A 1 235 ? 10.348 18.320 -12.879 1.00 23.50 231 ALA B N 1
ATOM 1811 C CA . ALA A 1 235 ? 10.703 16.900 -12.834 1.00 23.49 231 ALA B CA 1
ATOM 1812 C C . ALA A 1 235 ? 11.652 16.654 -11.693 1.00 23.25 231 ALA B C 1
ATOM 1813 O O . ALA A 1 235 ? 12.698 17.278 -11.624 1.00 22.77 231 ALA B O 1
ATOM 1815 N N . ARG A 1 236 ? 11.281 15.710 -10.819 1.00 24.29 232 ARG B N 1
ATOM 1816 C CA . ARG A 1 236 ? 12.171 15.204 -9.782 1.00 23.51 232 ARG B CA 1
ATOM 1817 C C . ARG A 1 236 ? 13.208 14.218 -10.330 1.00 23.92 232 ARG B C 1
ATOM 1818 O O . ARG A 1 236 ? 14.268 14.075 -9.737 1.00 23.70 232 ARG B O 1
ATOM 1826 N N . GLN A 1 237 ? 12.902 13.556 -11.447 1.00 24.13 233 GLN B N 1
ATOM 1827 C CA . GLN A 1 237 ? 13.806 12.609 -12.099 1.00 25.52 233 GLN B CA 1
ATOM 1828 C C . GLN A 1 237 ? 13.370 12.488 -13.559 1.00 26.12 233 GLN B C 1
ATOM 1829 O O . GLN A 1 237 ? 12.349 13.052 -13.947 1.00 26.85 233 GLN B O 1
ATOM 1835 N N . ASN A 1 238 ? 14.121 11.761 -14.376 1.00 26.58 234 ASN B N 1
ATOM 1836 C CA . ASN A 1 238 ? 13.721 11.558 -15.763 1.00 27.52 234 ASN B CA 1
ATOM 1837 C C . ASN A 1 238 ? 12.556 10.594 -15.811 1.00 28.95 234 ASN B C 1
ATOM 1838 O O . ASN A 1 238 ? 12.581 9.536 -15.168 1.00 29.40 234 ASN B O 1
ATOM 1843 N N . PHE A 1 239 ? 11.521 10.956 -16.559 1.00 29.71 235 PHE B N 1
ATOM 1844 C CA . PHE A 1 239 ? 10.361 10.071 -16.735 1.00 30.31 235 PHE B CA 1
ATOM 1845 C C . PHE A 1 239 ? 9.588 10.433 -18.001 1.00 30.36 235 PHE B C 1
ATOM 1846 O O . PHE A 1 239 ? 9.851 11.460 -18.628 1.00 30.10 235 PHE B O 1
ATOM 1854 N N . LYS A 1 240 ? 8.656 9.567 -18.378 1.00 30.43 236 LYS B N 1
ATOM 1855 C CA . LYS A 1 240 ? 7.762 9.811 -19.505 1.00 30.38 236 LYS B CA 1
ATOM 1856 C C . LYS A 1 240 ? 6.355 9.823 -18.926 1.00 30.36 236 LYS B C 1
ATOM 1857 O O . LYS A 1 240 ? 5.975 8.882 -18.220 1.00 30.00 236 LYS B O 1
ATOM 1863 N N . ASP A 1 241 ? 5.595 10.893 -19.170 1.00 30.23 237 ASP B N 1
ATOM 1864 C CA . ASP A 1 241 ? 4.320 11.055 -18.465 1.00 30.52 237 ASP B CA 1
ATOM 1865 C C . ASP A 1 241 ? 3.156 10.317 -19.111 1.00 30.98 237 ASP B C 1
ATOM 1866 O O . ASP A 1 241 ? 3.355 9.531 -20.061 1.00 30.92 237 ASP B O 1
ATOM 1871 N N . LEU A 1 242 ? 1.947 10.531 -18.588 1.00 31.57 238 LEU B N 1
ATOM 1872 C CA . LEU A 1 242 ? 0.779 9.752 -19.032 1.00 32.03 238 LEU B CA 1
ATOM 1873 C C . LEU A 1 242 ? 0.491 9.935 -20.507 1.00 32.30 238 LEU B C 1
ATOM 1874 O O . LEU A 1 242 ? -0.064 9.042 -21.151 1.00 32.67 238 LEU B O 1
ATOM 1879 N N . ARG A 1 243 ? 0.903 11.087 -21.039 1.00 32.74 239 ARG B N 1
ATOM 1880 C CA . ARG A 1 243 ? 0.713 11.421 -22.447 1.00 33.09 239 ARG B CA 1
ATOM 1881 C C . ARG A 1 243 ? 1.886 10.971 -23.336 1.00 33.19 239 ARG B C 1
ATOM 1882 O O . ARG A 1 243 ? 1.901 11.216 -24.550 1.00 33.34 239 ARG B O 1
ATOM 1890 N N . GLY A 1 244 ? 2.850 10.276 -22.733 1.00 32.88 240 GLY B N 1
ATOM 1891 C CA . GLY A 1 244 ? 3.982 9.737 -23.481 1.00 31.88 240 GLY B CA 1
ATOM 1892 C C . GLY A 1 244 ? 5.031 10.793 -23.755 1.00 31.32 240 GLY B C 1
ATOM 1893 O O . GLY A 1 244 ? 5.786 10.671 -24.707 1.00 31.27 240 GLY B O 1
ATOM 1894 N N . VAL A 1 245 ? 5.088 11.816 -22.907 1.00 30.73 241 VAL B N 1
ATOM 1895 C C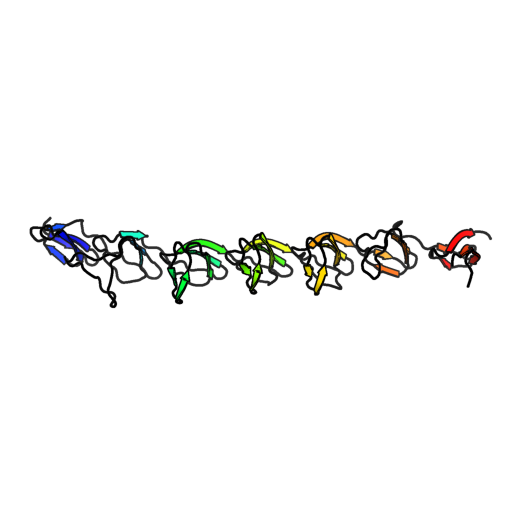A . VAL A 1 245 ? 6.038 12.917 -23.062 1.00 30.79 241 VAL B CA 1
ATOM 1896 C C . VAL A 1 245 ? 7.204 12.837 -22.052 1.00 30.53 241 VAL B C 1
ATOM 1897 O O . VAL A 1 245 ? 6.991 12.910 -20.827 1.00 30.33 241 VAL B O 1
ATOM 1901 N N . ALA A 1 246 ? 8.425 12.728 -22.581 1.00 30.10 242 ALA B N 1
ATOM 1902 C CA . ALA A 1 246 ? 9.643 12.609 -21.775 1.00 30.09 242 ALA B CA 1
ATOM 1903 C C . ALA A 1 246 ? 10.017 13.921 -21.084 1.00 30.29 242 ALA B C 1
ATOM 1904 O O . ALA A 1 246 ? 9.967 14.984 -21.696 1.00 31.18 242 ALA B O 1
ATOM 1906 N N . HIS A 1 247 ? 10.371 13.843 -19.806 1.00 29.76 243 HIS B N 1
ATOM 1907 C CA . HIS A 1 247 ? 10.929 14.987 -19.072 1.00 29.22 243 HIS B CA 1
ATOM 1908 C C . HIS A 1 247 ? 12.264 14.600 -18.405 1.00 28.61 243 HIS B C 1
ATOM 1909 O O . HIS A 1 247 ? 12.496 13.434 -18.087 1.00 27.98 243 HIS B O 1
ATOM 1916 N N . ARG A 1 248 ? 13.138 15.585 -18.192 1.00 27.78 244 ARG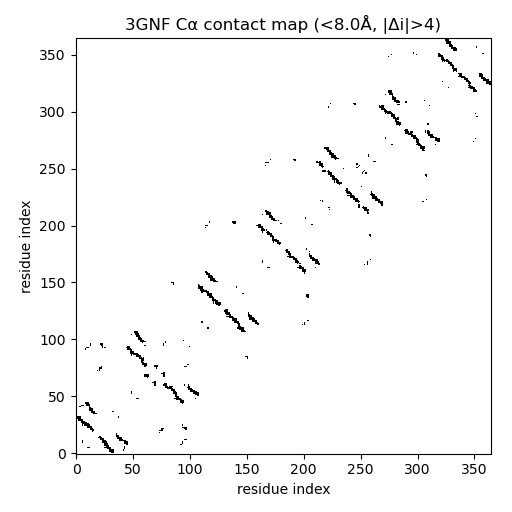 B N 1
ATOM 1917 C CA . ARG A 1 248 ? 14.402 15.323 -17.505 1.00 26.61 244 ARG B CA 1
ATOM 1918 C C . ARG A 1 248 ? 14.445 16.128 -16.223 1.00 25.49 244 ARG B C 1
ATOM 1919 O O . ARG A 1 248 ? 13.889 17.201 -16.154 1.00 25.56 244 ARG B O 1
ATOM 1927 N N . THR A 1 249 ? 15.101 15.599 -15.205 1.00 24.34 245 THR B N 1
ATOM 1928 C CA . THR A 1 249 ? 15.204 16.237 -13.899 1.00 22.67 245 THR B CA 1
ATOM 1929 C C . THR A 1 249 ? 15.409 17.742 -14.003 1.00 22.73 245 THR B C 1
ATOM 1930 O O . THR A 1 249 ? 16.210 18.197 -14.808 1.00 22.99 245 THR B O 1
ATOM 1934 N N . GLY A 1 250 ? 14.712 18.507 -13.160 1.00 23.15 246 GLY B N 1
ATOM 1935 C CA . GLY A 1 250 ? 14.869 19.957 -13.102 1.00 22.78 246 GLY B CA 1
ATOM 1936 C C . GLY A 1 250 ? 14.152 20.729 -14.204 1.00 23.58 246 GLY B C 1
ATOM 1937 O O . GLY A 1 250 ? 13.991 21.943 -14.087 1.00 22.89 246 GLY B O 1
ATOM 1938 N N . GLU A 1 251 ? 13.768 20.045 -15.287 1.00 23.74 247 GLU B N 1
ATOM 1939 C CA . GLU A 1 251 ? 12.919 20.650 -16.326 1.00 25.13 247 GLU B CA 1
ATOM 1940 C C . GLU A 1 251 ? 11.527 20.989 -15.777 1.00 25.31 247 GLU B C 1
ATOM 1941 O O . GLU A 1 251 ? 11.032 20.297 -14.909 1.00 26.13 247 GLU B O 1
ATOM 1947 N N . GLU A 1 252 ? 10.911 22.063 -16.273 1.00 25.61 248 GLU B N 1
ATOM 1948 C CA . GLU A 1 252 ? 9.599 22.497 -15.784 1.00 25.21 248 GLU B CA 1
ATOM 1949 C C . GLU A 1 252 ? 8.658 22.694 -16.958 1.00 25.70 248 GLU B C 1
ATOM 1950 O O . GLU A 1 252 ? 9.099 23.062 -18.045 1.00 25.51 248 GLU B O 1
ATOM 1956 N N . TRP A 1 253 ? 7.371 22.408 -16.735 1.00 25.75 249 TRP B N 1
ATOM 1957 C CA . TRP A 1 253 ? 6.336 22.523 -17.760 1.00 25.59 249 TRP B CA 1
ATOM 1958 C C . TRP A 1 253 ? 4.980 22.830 -17.086 1.00 25.67 249 TRP B C 1
ATOM 1959 O O . TRP A 1 253 ? 4.849 22.799 -15.858 1.00 26.18 249 TRP B O 1
ATOM 1970 N N . LEU A 1 254 ? 3.976 23.146 -17.895 1.00 25.66 250 LEU B N 1
ATOM 1971 C CA . LEU A 1 254 ? 2.629 23.400 -17.374 1.00 24.67 250 LEU B CA 1
ATOM 1972 C C . LEU A 1 254 ? 1.751 22.245 -17.812 1.00 24.44 250 LEU B C 1
ATOM 1973 O O . LEU A 1 254 ? 1.875 21.750 -18.945 1.00 24.83 250 LEU B O 1
ATOM 1978 N N . VAL A 1 255 ? 0.895 21.784 -16.914 1.00 23.75 251 VAL B N 1
ATOM 1979 C CA . VAL A 1 255 ? -0.217 20.902 -17.315 1.00 23.37 251 VAL B CA 1
ATOM 1980 C C . VAL A 1 255 ? -1.517 21.726 -17.383 1.00 23.54 251 VAL B C 1
ATOM 1981 O O . VAL A 1 255 ? -1.841 22.458 -16.441 1.00 22.14 251 VAL B O 1
ATOM 1985 N N . THR A 1 256 ? -2.206 21.641 -18.525 1.00 24.30 252 THR B N 1
ATOM 1986 C CA . THR A 1 256 ? -3.509 22.327 -18.758 1.00 25.26 252 THR B CA 1
ATOM 1987 C C . THR A 1 256 ? -4.670 21.358 -19.031 1.00 26.02 252 THR B C 1
ATOM 1988 O O . THR A 1 256 ? -4.441 20.162 -19.335 1.00 26.14 252 THR B O 1
ATOM 1992 N N . VAL A 1 257 ? -5.905 21.877 -19.004 1.00 26.60 253 VAL B N 1
ATOM 1993 C CA . VAL A 1 257 ? -7.102 21.057 -19.321 1.00 27.80 253 VAL B CA 1
ATOM 1994 C C . VAL A 1 257 ? -7.082 20.433 -20.706 1.00 28.46 253 VAL B C 1
ATOM 1995 O O . VAL A 1 257 ? -7.821 19.480 -20.953 1.00 29.38 253 VAL B O 1
ATOM 1999 N N . GLN A 1 258 ? -6.278 20.985 -21.620 1.00 29.34 254 GLN B N 1
ATOM 2000 C CA . GLN A 1 258 ? -6.159 20.439 -22.984 1.00 30.01 254 GLN B CA 1
ATOM 2001 C C . GLN A 1 258 ? -5.400 19.128 -22.937 1.00 29.89 254 GLN B C 1
ATOM 2002 O O . GLN A 1 258 ? -5.546 18.257 -23.821 1.00 30.16 254 GLN B O 1
ATOM 2008 N N . ASP A 1 259 ? -4.582 19.003 -21.893 1.00 28.70 255 ASP B N 1
ATOM 2009 C CA . ASP A 1 259 ? -3.871 17.784 -21.589 1.00 27.86 255 ASP B CA 1
ATOM 2010 C C . ASP A 1 259 ? -4.772 16.823 -20.839 1.00 27.45 255 ASP B C 1
ATOM 2011 O O . ASP A 1 259 ? -4.915 15.660 -21.226 1.00 27.23 255 ASP B O 1
ATOM 2016 N N . THR A 1 260 ? -5.388 17.307 -19.768 1.00 26.58 256 THR B N 1
ATOM 2017 C CA . THR A 1 260 ? -6.261 16.465 -18.960 1.00 25.87 256 THR B CA 1
ATOM 2018 C C . THR A 1 260 ? -7.114 17.306 -18.026 1.00 25.46 256 THR B C 1
ATOM 2019 O O . THR A 1 260 ? -6.761 18.429 -17.695 1.00 25.64 256 THR B O 1
ATOM 2023 N N . GLU A 1 261 ? -8.231 16.740 -17.585 1.00 25.61 257 GLU B N 1
ATOM 2024 C CA . GLU A 1 261 ? -9.121 17.397 -16.626 1.00 24.79 257 GLU B CA 1
ATOM 2025 C C . GLU A 1 261 ? -8.631 17.297 -15.178 1.00 24.00 257 GLU B C 1
ATOM 2026 O O . GLU A 1 261 ? -8.959 18.133 -14.360 1.00 23.82 257 GLU B O 1
ATOM 2032 N N . ALA A 1 262 ? -7.906 16.223 -14.870 1.00 24.10 258 ALA B N 1
ATOM 2033 C CA . ALA A 1 262 ? -7.458 15.903 -13.515 1.00 24.23 258 ALA B CA 1
ATOM 2034 C C . ALA A 1 262 ? -6.048 15.328 -13.570 1.00 24.65 258 ALA B C 1
ATOM 2035 O O . ALA A 1 262 ? -5.795 14.336 -14.267 1.00 24.49 258 ALA B O 1
ATOM 2037 N N . HIS A 1 263 ? -5.130 15.959 -12.852 1.00 24.35 259 HIS B N 1
ATOM 2038 C CA . HIS A 1 263 ? -3.757 15.500 -12.839 1.00 24.00 259 HIS B CA 1
ATOM 2039 C C . HIS A 1 263 ? -3.346 15.110 -11.438 1.00 24.01 259 HIS B C 1
ATOM 2040 O O . HIS A 1 263 ? -3.372 15.951 -10.518 1.00 24.73 259 HIS B O 1
ATOM 2047 N N . VAL A 1 264 ? -3.024 13.825 -11.259 1.00 23.64 260 VAL B N 1
ATOM 2048 C CA . VAL A 1 264 ? -2.464 13.338 -10.002 1.00 22.63 260 VAL B CA 1
ATOM 2049 C C . VAL A 1 264 ? -0.952 13.528 -10.162 1.00 23.06 260 VAL B C 1
ATOM 2050 O O . VAL A 1 264 ? -0.342 12.971 -11.103 1.00 22.85 260 VAL B O 1
ATOM 2054 N N . PRO A 1 265 ? -0.351 14.365 -9.297 1.00 23.11 261 PRO B N 1
ATOM 2055 C CA . PRO A 1 265 ? 1.106 14.592 -9.331 1.00 24.05 261 PRO B CA 1
ATOM 2056 C C . PRO A 1 265 ? 1.856 13.271 -9.074 1.00 24.60 261 PRO B C 1
ATOM 2057 O O . PRO A 1 265 ? 1.729 12.693 -7.989 1.00 24.68 261 PRO B O 1
ATOM 2061 N N . ASP A 1 266 ? 2.578 12.777 -10.083 1.00 24.81 262 ASP B N 1
ATOM 2062 C CA . ASP A 1 266 ? 3.238 11.489 -9.953 1.00 25.95 262 ASP B CA 1
ATOM 2063 C C . ASP A 1 266 ? 4.420 11.600 -8.990 1.00 25.89 262 ASP B C 1
ATOM 2064 O O . ASP A 1 266 ? 4.770 12.695 -8.534 1.00 26.27 262 ASP B O 1
ATOM 2069 N N . VAL A 1 267 ? 5.008 10.465 -8.628 1.00 25.63 263 VAL B N 1
ATOM 2070 C CA . VAL A 1 267 ? 6.191 10.487 -7.757 1.00 24.68 263 VAL B CA 1
ATOM 2071 C C . VAL A 1 267 ? 7.351 11.287 -8.391 1.00 24.65 263 VAL B C 1
ATOM 2072 O O . VAL A 1 267 ? 8.163 11.894 -7.686 1.00 23.53 263 VAL B O 1
ATOM 2076 N N . TYR A 1 268 ? 7.383 11.315 -9.722 1.00 24.85 264 TYR B N 1
ATOM 2077 C CA . TYR A 1 268 ? 8.436 11.974 -10.506 1.00 25.17 264 TYR B CA 1
ATOM 2078 C C . TYR A 1 268 ? 8.308 13.492 -10.637 1.00 24.21 264 TYR B C 1
ATOM 2079 O O . TYR A 1 268 ? 9.225 14.153 -11.114 1.00 24.46 264 TYR B O 1
ATOM 2088 N N . GLU A 1 269 ? 7.197 14.056 -10.187 1.00 23.46 265 GLU B N 1
ATOM 2089 C CA . GLU A 1 269 ? 6.895 15.472 -10.450 1.00 23.24 265 GLU B CA 1
ATOM 2090 C C . GLU A 1 269 ? 6.890 16.228 -9.128 1.00 22.97 265 GLU B C 1
ATOM 2091 O O . GLU A 1 269 ? 6.568 15.656 -8.123 1.00 22.93 265 GLU B O 1
ATOM 2097 N N . GLU A 1 270 ? 7.279 17.495 -9.124 1.00 23.78 266 GLU B N 1
ATOM 2098 C CA . GLU A 1 270 ? 7.149 18.330 -7.932 1.00 25.13 266 GLU B CA 1
ATOM 2099 C C . GLU A 1 270 ? 6.197 19.474 -8.281 1.00 25.71 266 GLU B C 1
ATOM 2100 O O . GLU A 1 270 ? 6.417 20.186 -9.258 1.00 26.25 266 GLU B O 1
ATOM 2106 N N . VAL A 1 271 ? 5.164 19.661 -7.470 1.00 27.09 267 VAL B N 1
ATOM 2107 C CA . VAL A 1 271 ? 4.225 20.759 -7.683 1.00 27.67 267 VAL B CA 1
ATOM 2108 C C . VAL A 1 271 ? 4.841 22.062 -7.255 1.00 27.65 267 VAL B C 1
ATOM 2109 O O . VAL A 1 271 ? 5.217 22.243 -6.076 1.00 28.60 267 VAL B O 1
ATOM 2113 N N . LEU A 1 272 ? 4.945 22.975 -8.219 1.00 27.13 268 LEU B N 1
ATOM 2114 C CA . LEU A 1 272 ? 5.463 24.310 -7.961 1.00 26.71 268 LEU B CA 1
ATOM 2115 C C . LEU A 1 272 ? 4.326 25.290 -7.685 1.00 27.08 268 LEU B C 1
ATOM 2116 O O . LEU A 1 272 ? 4.481 26.241 -6.916 1.00 25.98 268 LEU B O 1
ATOM 2121 N N . GLY A 1 273 ? 3.179 25.027 -8.302 1.00 27.12 269 GLY B N 1
ATOM 2122 C CA . GLY A 1 273 ? 1.962 25.744 -7.980 1.00 27.84 269 GLY B CA 1
ATOM 2123 C C . GLY A 1 273 ? 0.991 25.811 -9.143 1.00 27.78 269 GLY B C 1
ATOM 2124 O O . GLY A 1 273 ? 1.178 25.165 -10.189 1.00 27.69 269 GLY B O 1
ATOM 2125 N N . VAL A 1 274 ? -0.036 26.616 -8.951 1.00 28.38 270 VAL B N 1
ATOM 2126 C CA . VAL A 1 274 ? -1.095 26.783 -9.945 1.00 28.96 270 VAL B CA 1
ATOM 2127 C C . VAL A 1 274 ? -0.977 28.160 -10.577 1.00 28.90 270 VAL B C 1
ATOM 2128 O O . VAL A 1 274 ? -0.918 29.179 -9.879 1.00 29.05 270 VAL B O 1
ATOM 2132 N N . VAL A 1 275 ? -0.899 28.165 -11.900 1.00 28.62 271 VAL B N 1
ATOM 2133 C CA . VAL A 1 275 ? -0.755 29.377 -12.679 1.00 29.21 271 VAL B CA 1
ATOM 2134 C C . VAL A 1 275 ? -2.151 29.827 -13.175 1.00 29.18 271 VAL B C 1
ATOM 2135 O O . VAL A 1 275 ? -2.771 29.132 -13.976 1.00 29.11 271 VAL B O 1
ATOM 2139 N N . PRO A 1 276 ? -2.638 30.988 -12.699 1.00 29.14 272 PRO B N 1
ATOM 2140 C CA . PRO A 1 276 ? -3.886 31.515 -13.263 1.00 29.44 272 PRO B CA 1
ATOM 2141 C C . PRO A 1 276 ? -3.660 32.068 -14.678 1.00 29.30 272 PRO B C 1
ATOM 2142 O O . PRO A 1 276 ? -2.592 32.625 -14.956 1.00 29.54 272 PRO B O 1
ATOM 2146 N N . ILE A 1 277 ? -4.631 31.874 -15.570 1.00 28.84 273 ILE B N 1
ATOM 2147 C CA . ILE A 1 277 ? -4.537 32.372 -16.943 1.00 28.57 273 ILE B CA 1
ATOM 2148 C C . ILE A 1 277 ? -4.348 33.895 -16.978 1.00 29.02 273 ILE B C 1
ATOM 2149 O O . ILE A 1 277 ? -4.866 34.617 -16.122 1.00 28.62 273 ILE B O 1
ATOM 2154 N N . THR A 1 278 ? -3.541 34.371 -17.922 1.00 29.57 274 THR B N 1
ATOM 2155 C CA . THR A 1 278 ? -3.445 35.812 -18.188 1.00 30.34 274 THR B CA 1
ATOM 2156 C C . THR A 1 278 ? -4.388 36.103 -19.359 1.00 30.51 274 THR B C 1
ATOM 2157 O O . THR A 1 278 ? -4.315 35.452 -20.407 1.00 30.04 274 THR B O 1
ATOM 2161 N N . THR A 1 279 ? -5.299 37.044 -19.163 1.00 31.13 275 THR B N 1
ATOM 2162 C CA . THR A 1 279 ? -6.143 37.506 -20.266 1.00 32.25 275 THR B CA 1
ATOM 2163 C C . THR A 1 279 ? -5.932 39.001 -20.581 1.00 32.35 275 THR B C 1
ATOM 2164 O O . THR A 1 279 ? -5.913 39.849 -19.681 1.00 31.98 275 THR B O 1
ATOM 2168 N N . LEU A 1 280 ? -5.704 39.298 -21.860 1.00 32.77 276 LEU B N 1
ATOM 2169 C CA . LEU A 1 280 ? -5.529 40.679 -22.323 1.00 33.36 276 LEU B CA 1
ATOM 2170 C C . LEU A 1 280 ? -6.781 41.162 -23.048 1.00 34.55 276 LEU B C 1
ATOM 2171 O O . LEU A 1 280 ? -7.290 40.492 -23.966 1.00 34.64 276 LEU B O 1
ATOM 2176 N N . GLY A 1 281 ? -7.281 42.318 -22.620 1.00 35.73 277 GLY B N 1
ATOM 2177 C CA . GLY A 1 281 ? -8.434 42.953 -23.260 1.00 36.85 277 GLY B CA 1
ATOM 2178 C C . GLY A 1 281 ? -8.078 43.527 -24.618 1.00 37.30 277 GLY B C 1
ATOM 2179 O O . GLY A 1 281 ? -6.894 43.550 -24.992 1.00 37.73 277 GLY B O 1
ATOM 2180 N N . PRO A 1 282 ? -9.092 44.021 -25.364 1.00 37.30 278 PRO B N 1
ATOM 2181 C CA . PRO A 1 282 ? -8.896 44.481 -26.749 1.00 37.07 278 PRO B CA 1
ATOM 2182 C C . PRO A 1 282 ? -7.943 45.681 -26.854 1.00 36.55 278 PRO B C 1
ATOM 2183 O O . PRO A 1 282 ? -7.317 45.878 -27.894 1.00 36.18 278 PRO B O 1
ATOM 2187 N N . ARG A 1 283 ? -7.836 46.456 -25.777 1.00 36.17 279 ARG B N 1
ATOM 2188 C CA . ARG A 1 283 ? -6.960 47.623 -25.738 1.00 36.47 279 ARG B CA 1
ATOM 2189 C C . ARG A 1 283 ? -5.783 47.446 -24.770 1.00 36.15 279 ARG B C 1
ATOM 2190 O O . ARG A 1 283 ? -5.223 48.419 -24.269 1.00 35.84 279 ARG B O 1
ATOM 2198 N N . HIS A 1 284 ? -5.418 46.193 -24.511 1.00 36.09 280 HIS B N 1
ATOM 2199 C CA . HIS A 1 284 ? -4.311 45.882 -23.599 1.00 35.66 280 HIS B CA 1
ATOM 2200 C C . HIS A 1 284 ? -3.190 45.127 -24.285 1.00 35.24 280 HIS B C 1
ATOM 2201 O O . HIS A 1 284 ? -3.406 44.391 -25.259 1.00 34.97 280 HIS B O 1
ATOM 2208 N N . TYR A 1 285 ? -1.987 45.306 -23.765 1.00 34.57 281 TYR B N 1
ATOM 2209 C CA . TYR A 1 285 ? -0.852 44.547 -24.242 1.00 34.83 281 TYR B CA 1
ATOM 2210 C C . TYR A 1 285 ? 0.052 44.181 -23.073 1.00 34.10 281 TYR B C 1
ATOM 2211 O O . TYR A 1 285 ? -0.082 44.711 -21.968 1.00 33.26 281 TYR B O 1
ATOM 2220 N N . CYS A 1 286 ? 0.943 43.235 -23.307 1.00 33.76 282 CYS B N 1
ATOM 2221 C CA . CYS A 1 286 ? 1.990 42.953 -22.330 1.00 33.99 282 CYS B CA 1
ATOM 2222 C C . CYS A 1 286 ? 3.271 42.565 -23.035 1.00 33.90 282 CYS B C 1
ATOM 2223 O O . CYS A 1 286 ? 3.266 42.208 -24.226 1.00 34.09 282 CYS B O 1
ATOM 2226 N N . VAL A 1 287 ? 4.362 42.655 -22.281 1.00 34.09 283 VAL B N 1
ATOM 2227 C CA . VAL A 1 287 ? 5.682 42.272 -22.732 1.00 33.94 283 VAL B CA 1
ATOM 2228 C C . VAL A 1 287 ? 6.140 41.111 -21.852 1.00 33.99 283 VAL B C 1
ATOM 2229 O O . VAL A 1 287 ? 6.234 41.234 -20.625 1.00 33.01 283 VAL B O 1
ATOM 2233 N N . ILE A 1 288 ? 6.371 39.973 -22.496 1.00 33.67 284 ILE B N 1
ATOM 2234 C CA . ILE A 1 288 ? 6.847 38.766 -21.825 1.00 33.70 284 ILE B CA 1
ATOM 2235 C C . ILE A 1 288 ? 8.382 38.842 -21.819 1.00 33.72 284 ILE B C 1
ATOM 2236 O O . ILE A 1 288 ? 8.993 38.975 -22.881 1.00 33.93 284 ILE B O 1
ATOM 2241 N N . LEU A 1 289 ? 8.984 38.810 -20.629 1.00 33.45 285 LEU B N 1
ATOM 2242 C CA . LEU A 1 289 ? 10.446 38.733 -20.481 1.00 33.49 285 LEU B CA 1
ATOM 2243 C C . LEU A 1 289 ? 10.915 37.267 -20.485 1.00 34.10 285 LEU B C 1
ATOM 2244 O O . LEU A 1 289 ? 10.292 36.408 -19.863 1.00 33.87 285 LEU B O 1
ATOM 2249 N N . ASP A 1 290 ? 12.013 37.002 -21.188 1.00 34.85 286 ASP B N 1
ATOM 2250 C CA . ASP A 1 290 ? 12.553 35.643 -21.337 1.00 35.81 286 ASP B CA 1
ATOM 2251 C C . ASP A 1 290 ? 11.512 34.674 -21.933 1.00 36.57 286 ASP B C 1
ATOM 2252 O O . ASP A 1 290 ? 11.268 33.594 -21.382 1.00 36.69 286 ASP B O 1
ATOM 2257 N N . PRO A 1 291 ? 10.910 35.043 -23.080 1.00 37.27 287 PRO B N 1
ATOM 2258 C CA . PRO A 1 291 ? 9.829 34.215 -23.620 1.00 37.99 287 PRO B CA 1
ATOM 2259 C C . PRO A 1 291 ? 10.306 32.819 -24.023 1.00 38.97 287 PRO B C 1
ATOM 2260 O O . PRO A 1 291 ? 11.429 32.684 -24.488 1.00 38.85 287 PRO B O 1
ATOM 2264 N N . MET A 1 292 ? 9.455 31.807 -23.849 1.00 40.21 288 MET B N 1
ATOM 2265 C CA . MET A 1 292 ? 9.740 30.446 -24.305 1.00 41.94 288 MET B CA 1
ATOM 2266 C C . MET A 1 292 ? 9.823 30.428 -25.831 1.00 42.41 288 MET B C 1
ATOM 2267 O O . MET A 1 292 ? 9.075 31.139 -26.506 1.00 42.88 288 MET B O 1
ATOM 2272 N N . GLY A 1 293 ? 10.733 29.625 -26.371 1.00 42.95 289 GLY B N 1
ATOM 2273 C CA . GLY A 1 293 ? 10.896 29.509 -27.814 1.00 43.42 289 GLY B CA 1
ATOM 2274 C C . GLY A 1 293 ? 10.157 28.290 -28.324 1.00 44.17 289 GLY B C 1
ATOM 2275 O O . GLY A 1 293 ? 9.606 27.531 -27.522 1.00 44.32 289 GLY B O 1
ATOM 2276 N N . PRO A 1 294 ? 10.135 28.091 -29.660 1.00 44.53 290 PRO B N 1
ATOM 2277 C CA . PRO A 1 294 ? 9.534 26.890 -30.264 1.00 44.70 290 PRO B CA 1
ATOM 2278 C C . PRO A 1 294 ? 10.275 25.591 -29.909 1.00 44.75 290 PRO B C 1
ATOM 2279 O O . PRO A 1 294 ? 9.750 24.497 -30.137 1.00 44.89 290 PRO B O 1
ATOM 2283 N N . ASP A 1 295 ? 11.482 25.710 -29.361 1.00 44.68 291 ASP B N 1
ATOM 2284 C CA . ASP A 1 295 ? 12.240 24.534 -28.949 1.00 44.45 291 ASP B CA 1
ATOM 2285 C C . ASP A 1 295 ? 12.098 24.250 -27.445 1.00 43.85 291 ASP B C 1
ATOM 2286 O O . ASP A 1 295 ? 12.819 23.411 -26.887 1.00 44.02 291 ASP B O 1
ATOM 2291 N N . GLY A 1 296 ? 11.162 24.953 -26.809 1.00 42.88 292 GLY B N 1
ATOM 2292 C CA . GLY A 1 296 ? 10.801 24.732 -25.408 1.00 41.99 292 GLY B CA 1
ATOM 2293 C C . GLY A 1 296 ? 11.673 25.419 -24.374 1.00 41.20 292 GLY B C 1
ATOM 2294 O O . GLY A 1 296 ? 11.552 25.159 -23.176 1.00 41.39 292 GLY B O 1
ATOM 2295 N N . LYS A 1 297 ? 12.548 26.306 -24.832 1.00 40.34 293 LYS B N 1
ATOM 2296 C CA . LYS A 1 297 ? 13.551 26.906 -23.963 1.00 39.06 293 LYS B CA 1
ATOM 2297 C C . LYS A 1 297 ? 13.383 28.416 -23.856 1.00 38.23 293 LYS B C 1
ATOM 2298 O O . LYS A 1 297 ? 13.114 29.085 -24.856 1.00 38.10 293 LYS B O 1
ATOM 2304 N N . ASN A 1 298 ? 13.566 28.948 -22.649 1.00 37.13 294 ASN B N 1
ATOM 2305 C CA . ASN A 1 298 ? 13.474 30.389 -22.414 1.00 36.57 294 ASN B CA 1
ATOM 2306 C C . ASN A 1 298 ? 14.523 31.157 -23.203 1.00 36.07 294 ASN B C 1
ATOM 2307 O O . ASN A 1 298 ? 15.710 30.822 -23.154 1.00 35.84 294 ASN B O 1
ATOM 2312 N N . GLN A 1 299 ? 14.084 32.175 -23.938 1.00 34.99 295 GLN B N 1
ATOM 2313 C CA . GLN A 1 299 ? 15.002 33.003 -24.698 1.00 34.60 295 GLN B CA 1
ATOM 2314 C C . GLN A 1 299 ? 15.446 34.165 -23.825 1.00 34.11 295 GLN B C 1
ATOM 2315 O O . GLN A 1 299 ? 14.769 35.186 -23.736 1.00 34.03 295 GLN B O 1
ATOM 2321 N N . LEU A 1 300 ? 16.601 33.995 -23.191 1.00 33.57 296 LEU B N 1
ATOM 2322 C CA . LEU A 1 300 ? 17.063 34.884 -22.133 1.00 33.11 296 LEU B CA 1
ATOM 2323 C C . LEU A 1 300 ? 17.435 36.264 -22.645 1.00 33.34 296 LEU B C 1
ATOM 2324 O O . LEU A 1 300 ? 18.032 36.399 -23.713 1.00 32.79 296 LEU B O 1
ATOM 2329 N N . GLY A 1 301 ? 17.072 37.283 -21.872 1.00 33.59 297 GLY B N 1
ATOM 2330 C CA . GLY A 1 301 ? 17.332 38.661 -22.249 1.00 34.61 297 GLY B CA 1
ATOM 2331 C C . GLY A 1 301 ? 16.479 39.167 -23.407 1.00 35.28 297 GLY B C 1
ATOM 2332 O O . GLY A 1 301 ? 16.637 40.308 -23.852 1.00 35.80 297 GLY B O 1
ATOM 2333 N N . GLN A 1 302 ? 15.599 38.312 -23.912 1.00 35.44 298 GLN B N 1
ATOM 2334 C CA . GLN A 1 302 ? 14.653 38.707 -24.946 1.00 36.24 298 GLN B CA 1
ATOM 2335 C C . GLN A 1 302 ? 13.305 39.137 -24.362 1.00 36.15 298 GLN B C 1
ATOM 2336 O O . GLN A 1 302 ? 13.033 38.985 -23.165 1.00 35.64 298 GLN B O 1
ATOM 2342 N N . LYS A 1 303 ? 12.471 39.682 -25.238 1.00 36.56 299 LYS B N 1
ATOM 2343 C CA . LYS A 1 303 ? 11.132 40.104 -24.878 1.00 36.88 299 LYS B CA 1
ATOM 2344 C C . LYS A 1 303 ? 10.197 39.937 -26.065 1.00 36.72 299 LYS B C 1
ATOM 2345 O O . LYS A 1 303 ? 10.635 40.006 -27.207 1.00 36.52 299 LYS B O 1
ATOM 2351 N N . ARG A 1 304 ? 8.923 39.668 -25.775 1.00 36.65 300 ARG B N 1
ATOM 2352 C CA . ARG A 1 304 ? 7.920 39.422 -26.800 1.00 37.00 300 ARG B CA 1
ATOM 2353 C C . ARG A 1 304 ? 6.664 40.186 -26.441 1.00 36.83 300 ARG B C 1
ATOM 2354 O O . ARG A 1 304 ? 6.095 39.978 -25.381 1.00 36.69 300 ARG B O 1
ATOM 2362 N N . VAL A 1 305 ? 6.234 41.076 -27.326 1.00 37.19 301 VAL B N 1
ATOM 2363 C CA . VAL A 1 305 ? 5.010 41.829 -27.101 1.00 37.53 301 VAL B CA 1
ATOM 2364 C C . VAL A 1 305 ? 3.825 40.951 -27.484 1.00 37.77 301 VAL B C 1
ATOM 2365 O O . VAL A 1 305 ? 3.740 40.470 -28.618 1.00 37.63 301 VAL B O 1
ATOM 2369 N N . VAL A 1 306 ? 2.940 40.715 -26.517 1.00 38.04 302 VAL B N 1
ATOM 2370 C CA . VAL A 1 306 ? 1.666 40.044 -26.764 1.00 38.40 302 VAL B CA 1
ATOM 2371 C C . VAL A 1 306 ? 0.573 41.077 -26.541 1.00 38.30 302 VAL B C 1
ATOM 2372 O O . VAL A 1 306 ? 0.568 41.775 -25.534 1.00 37.86 302 VAL B O 1
ATOM 2376 N N . LYS A 1 307 ? -0.348 41.195 -27.479 1.00 39.05 303 LYS B N 1
ATOM 2377 C CA . LYS A 1 307 ? -1.440 42.133 -27.263 1.00 40.09 303 LYS B CA 1
ATOM 2378 C C . LYS A 1 307 ? -2.857 41.616 -27.527 1.00 39.92 303 LYS B C 1
ATOM 2379 O O . LYS A 1 307 ? -3.056 40.599 -28.200 1.00 39.87 303 LYS B O 1
ATOM 2385 N N . GLY A 1 308 ? -3.809 42.302 -26.898 1.00 40.22 304 GLY B N 1
ATOM 2386 C CA . GLY A 1 308 ? -5.142 42.575 -27.456 1.00 40.68 304 GLY B CA 1
ATOM 2387 C C . GLY A 1 308 ? -6.071 41.489 -27.951 1.00 40.90 304 GLY B C 1
ATOM 2388 O O . GLY A 1 308 ? -6.070 41.149 -29.136 1.00 40.86 304 GLY B O 1
ATOM 2389 N N . GLU A 1 309 ? -6.927 41.028 -27.041 1.00 40.51 305 GLU B N 1
ATOM 2390 C CA . GLU A 1 309 ? -7.755 39.850 -27.218 1.00 39.93 305 GLU B CA 1
ATOM 2391 C C . GLU A 1 309 ? -6.883 38.602 -27.366 1.00 38.91 305 GLU B C 1
ATOM 2392 O O . GLU A 1 309 ? -6.791 37.987 -28.440 1.00 38.84 305 GLU B O 1
ATOM 2398 N N . LYS A 1 310 ? -6.235 38.260 -26.253 1.00 37.23 306 LYS B N 1
ATOM 2399 C CA . LYS A 1 310 ? -5.499 37.011 -26.089 1.00 35.70 306 LYS B CA 1
ATOM 2400 C C . LYS A 1 310 ? -5.635 36.508 -24.652 1.00 34.13 306 LYS B C 1
ATOM 2401 O O . LYS A 1 310 ? -5.609 37.301 -23.697 1.00 33.34 306 LYS B O 1
ATOM 2407 N N . SER A 1 311 ? -5.794 35.191 -24.519 1.00 32.40 307 SER B N 1
ATOM 2408 C CA . SER A 1 311 ? -5.660 34.507 -23.238 1.00 31.29 307 SER B CA 1
ATOM 2409 C C . SER A 1 311 ? -4.500 33.521 -23.316 1.00 30.61 307 SER B C 1
ATOM 2410 O O . SER A 1 311 ? -4.384 32.757 -24.282 1.00 29.82 307 SER B O 1
ATOM 2413 N N . PHE A 1 312 ? -3.622 33.556 -22.318 1.00 29.91 308 PHE B N 1
ATOM 2414 C CA . PHE A 1 312 ? -2.469 32.644 -22.304 1.00 29.45 308 PHE B CA 1
ATOM 2415 C C . PHE A 1 312 ? -2.007 32.326 -20.885 1.00 28.25 308 PHE B C 1
ATOM 2416 O O . PHE A 1 312 ? -2.343 33.029 -19.937 1.00 27.56 308 PHE B O 1
ATOM 2424 N N . PHE A 1 313 ? -1.261 31.240 -20.738 1.00 27.63 309 PHE B N 1
ATOM 2425 C CA . PHE A 1 313 ? -0.564 30.996 -19.468 1.00 27.50 309 PHE B CA 1
ATOM 2426 C C . PHE A 1 313 ? 0.897 31.455 -19.563 1.00 27.56 309 PHE B C 1
ATOM 2427 O O . PHE A 1 313 ? 1.559 31.182 -20.552 1.00 28.14 309 PHE B O 1
ATOM 2435 N N . LEU A 1 314 ? 1.386 32.174 -18.556 1.00 28.18 310 LEU B N 1
ATOM 2436 C CA . LEU A 1 314 ? 2.824 32.438 -18.444 1.00 28.61 310 LEU B CA 1
ATOM 2437 C C . LEU A 1 314 ? 3.555 31.111 -18.263 1.00 28.42 310 LEU B C 1
ATOM 2438 O O . LEU A 1 314 ? 3.249 30.346 -17.344 1.00 28.06 310 LEU B O 1
ATOM 2443 N N . GLN A 1 315 ? 4.484 30.823 -19.174 1.00 28.18 311 GLN B N 1
ATOM 2444 C CA . GLN A 1 315 ? 5.277 29.595 -19.130 1.00 27.84 311 GLN B CA 1
ATOM 2445 C C . GLN A 1 315 ? 6.383 29.685 -18.061 1.00 27.39 311 GLN B C 1
ATOM 2446 O O . GLN A 1 315 ? 6.726 30.776 -17.625 1.00 28.16 311 GLN B O 1
ATOM 2452 N N . PRO A 1 316 ? 6.910 28.539 -17.594 1.00 27.12 312 PRO B N 1
ATOM 2453 C CA . PRO A 1 316 ? 8.057 28.555 -16.658 1.00 26.81 312 PRO B CA 1
ATOM 2454 C C . PRO A 1 316 ? 9.192 29.499 -17.114 1.00 26.84 312 PRO B C 1
ATOM 2455 O O . PRO A 1 316 ? 9.570 29.494 -18.291 1.00 25.82 312 PRO B O 1
ATOM 2459 N N . GLY A 1 317 ? 9.713 30.304 -16.191 1.00 27.15 313 GLY B N 1
ATOM 2460 C CA . GLY A 1 317 ? 10.844 31.183 -16.500 1.00 28.85 313 GLY B CA 1
ATOM 2461 C C . GLY A 1 317 ? 10.443 32.507 -17.140 1.00 29.85 313 GLY B C 1
ATOM 2462 O O . GLY A 1 317 ? 11.226 33.473 -17.125 1.00 30.02 313 GLY B O 1
ATOM 2463 N N . GLU A 1 318 ? 9.229 32.553 -17.699 1.00 30.39 314 GLU B N 1
ATOM 2464 C CA . GLU A 1 318 ? 8.683 33.780 -18.291 1.00 31.19 314 GLU B CA 1
ATOM 2465 C C . GLU A 1 318 ? 8.208 34.726 -17.194 1.00 31.92 314 GLU B C 1
ATOM 2466 O O . GLU A 1 318 ? 7.810 34.282 -16.123 1.00 32.30 314 GLU B O 1
ATOM 2472 N N . ARG A 1 319 ? 8.278 36.030 -17.450 1.00 32.65 315 ARG B N 1
ATOM 2473 C CA . ARG A 1 319 ? 7.662 37.016 -16.576 1.00 33.07 315 ARG B CA 1
ATOM 2474 C C . ARG A 1 319 ? 7.226 38.226 -17.398 1.00 33.32 315 ARG B C 1
ATOM 2475 O O . ARG A 1 319 ? 7.770 38.495 -18.463 1.00 33.29 315 ARG B O 1
ATOM 2483 N N . LEU A 1 320 ? 6.238 38.956 -16.894 1.00 33.70 316 LEU B N 1
ATOM 2484 C CA . LEU A 1 320 ? 5.721 40.111 -17.602 1.00 33.53 316 LEU B CA 1
ATOM 2485 C C . LEU A 1 320 ? 6.601 41.291 -17.235 1.00 33.59 316 LEU B C 1
ATOM 2486 O O . LEU A 1 320 ? 6.981 41.439 -16.078 1.00 33.55 316 LEU B O 1
ATOM 2491 N N . GLU A 1 321 ? 6.944 42.117 -18.215 1.00 33.68 317 GLU B N 1
ATOM 2492 C CA . GLU A 1 321 ? 7.852 43.242 -17.957 1.00 34.62 317 GLU B CA 1
ATOM 2493 C C . GLU A 1 321 ? 7.262 44.298 -17.024 1.00 34.22 317 GLU B C 1
ATOM 2494 O O . GLU A 1 321 ? 7.950 44.795 -16.138 1.00 33.86 317 GLU B O 1
ATOM 2500 N N . ARG A 1 322 ? 5.992 44.645 -17.229 1.00 34.35 318 ARG B N 1
ATOM 2501 C CA . ARG A 1 322 ? 5.347 45.663 -16.395 1.00 34.30 318 ARG B CA 1
ATOM 2502 C C . ARG A 1 322 ? 3.834 45.412 -16.315 1.00 34.19 318 ARG B C 1
ATOM 2503 O O . ARG A 1 322 ? 3.029 46.284 -16.645 1.00 34.64 318 ARG B O 1
ATOM 2511 N N . GLY A 1 323 ? 3.468 44.213 -15.877 1.00 33.95 319 GLY B N 1
ATOM 2512 C CA . GLY A 1 323 ? 2.080 43.797 -15.745 1.00 33.97 319 GLY B CA 1
ATOM 2513 C C . GLY A 1 323 ? 1.332 43.847 -17.057 1.00 34.06 319 GLY B C 1
ATOM 2514 O O . GLY A 1 323 ? 1.895 43.588 -18.132 1.00 33.70 319 GLY B O 1
ATOM 2515 N N . ILE A 1 324 ? 0.051 44.175 -16.968 1.00 34.24 320 ILE B N 1
ATOM 2516 C CA . ILE A 1 324 ? -0.771 44.355 -18.157 1.00 34.31 320 ILE B CA 1
ATOM 2517 C C . ILE A 1 324 ? -0.749 45.842 -18.460 1.00 34.44 320 ILE B C 1
ATOM 2518 O O . ILE A 1 324 ? -0.863 46.668 -17.552 1.00 34.35 320 ILE B O 1
ATOM 2523 N N . GLN A 1 325 ? -0.540 46.179 -19.727 1.00 34.26 321 GLN B N 1
ATOM 2524 C CA . GLN A 1 325 ? -0.362 47.568 -20.106 1.00 34.88 321 GLN B CA 1
ATOM 2525 C C . GLN A 1 325 ? -1.434 48.065 -21.077 1.00 35.22 321 GLN B C 1
ATOM 2526 O O . GLN A 1 325 ? -2.038 47.283 -21.831 1.00 34.85 321 GLN B O 1
ATOM 2532 N N . ASP A 1 326 ? -1.665 49.369 -21.022 1.00 36.04 322 ASP B N 1
ATOM 2533 C CA . ASP A 1 326 ? -2.586 50.059 -21.915 1.00 37.01 322 ASP B CA 1
ATOM 2534 C C . ASP A 1 326 ? -1.923 50.350 -23.250 1.00 37.08 322 ASP B C 1
ATOM 2535 O O . ASP A 1 326 ? -0.853 50.943 -23.303 1.00 37.43 322 ASP B O 1
ATOM 2540 N N . VAL A 1 327 ? -2.577 49.933 -24.328 1.00 37.36 323 VAL B N 1
ATOM 2541 C CA . VAL A 1 327 ? -2.217 50.328 -25.689 1.00 37.36 323 VAL B CA 1
ATOM 2542 C C . VAL A 1 327 ? -2.283 51.866 -25.815 1.00 37.12 323 VAL B C 1
ATOM 2543 O O . VAL A 1 327 ? -3.002 52.510 -25.049 1.00 36.63 323 VAL B O 1
ATOM 2547 N N . TYR A 1 328 ? -1.510 52.453 -26.734 1.00 37.37 324 TYR B N 1
ATOM 2548 C CA . TYR A 1 328 ? -1.640 53.892 -27.051 1.00 37.87 324 TYR B CA 1
ATOM 2549 C C . TYR A 1 328 ? -2.951 54.112 -27.774 1.00 37.55 324 TYR B C 1
ATOM 2550 O O . TYR A 1 328 ? -3.169 53.548 -28.845 1.00 37.28 324 TYR B O 1
ATOM 2559 N N . VAL A 1 329 ? -3.821 54.933 -27.210 1.00 37.72 325 VAL B N 1
ATOM 2560 C CA . VAL A 1 329 ? -5.057 55.286 -27.912 1.00 38.07 325 VAL B CA 1
ATOM 2561 C C . VAL A 1 329 ? -5.087 56.783 -28.243 1.00 38.40 325 VAL B C 1
ATOM 2562 O O . VAL A 1 329 ? -5.066 57.634 -27.355 1.00 38.61 325 VAL B O 1
ATOM 2566 N N . LEU A 1 330 ? -5.102 57.080 -29.539 1.00 38.42 326 LEU B N 1
ATOM 2567 C CA . LEU A 1 330 ? -4.959 58.439 -30.039 1.00 38.92 326 LEU B CA 1
ATOM 2568 C C . LEU A 1 330 ? -6.272 58.970 -30.596 1.00 39.20 326 LEU B C 1
ATOM 2569 O O . LEU A 1 330 ? -6.961 58.273 -31.335 1.00 39.00 326 LEU B O 1
ATOM 2574 N N . SER A 1 331 ? -6.611 60.204 -30.235 1.00 40.01 327 SER B N 1
ATOM 2575 C CA . SER A 1 331 ? -7.799 60.878 -30.780 1.00 40.49 327 SER B CA 1
ATOM 2576 C C . SER A 1 331 ? -7.441 61.684 -32.034 1.00 40.41 327 SER B C 1
ATOM 2577 O O . SER A 1 331 ? -6.313 61.590 -32.540 1.00 40.73 327 SER B O 1
ATOM 2580 N N . GLU A 1 332 ? -8.407 62.453 -32.537 1.00 40.04 328 GLU B N 1
ATOM 2581 C CA . GLU A 1 332 ? -8.240 63.252 -33.753 1.00 39.65 328 GLU B CA 1
ATOM 2582 C C . GLU A 1 332 ? -7.095 64.253 -33.666 1.00 39.38 328 GLU B C 1
ATOM 2583 O O . GLU A 1 332 ? -6.364 64.444 -34.635 1.00 39.44 328 GLU B O 1
ATOM 2589 N N . GLN A 1 333 ? -6.954 64.896 -32.510 1.00 39.24 329 GLN B N 1
ATOM 2590 C CA . GLN A 1 333 ? -5.974 65.969 -32.326 1.00 39.44 329 GLN B CA 1
ATOM 2591 C C . GLN A 1 333 ? -4.543 65.481 -32.058 1.00 39.43 329 GLN B C 1
ATOM 2592 O O . GLN A 1 333 ? -3.616 66.294 -31.946 1.00 39.49 329 GLN B O 1
ATOM 2594 N N . GLN A 1 334 ? -4.375 64.160 -31.982 1.00 39.32 330 GLN B N 1
ATOM 2595 C CA . GLN A 1 334 ? -3.141 63.535 -31.503 1.00 39.01 330 GLN B CA 1
ATOM 2596 C C . GLN A 1 334 ? -2.437 62.679 -32.554 1.00 39.36 330 GLN B C 1
ATOM 2597 O O . GLN A 1 334 ? -3.069 62.124 -33.465 1.00 39.33 330 GLN B O 1
ATOM 2603 N N . GLY A 1 335 ? -1.121 62.570 -32.404 1.00 39.67 331 GLY B N 1
ATOM 2604 C CA . GLY A 1 335 ? -0.290 61.801 -33.319 1.00 39.93 331 GLY B CA 1
ATOM 2605 C C . GLY A 1 335 ? 0.984 61.326 -32.659 1.00 40.25 331 GLY B C 1
ATOM 2606 O O . GLY A 1 335 ? 1.304 61.722 -31.534 1.00 39.78 331 GLY B O 1
ATOM 2607 N N . LEU A 1 336 ? 1.723 60.485 -33.374 1.00 40.89 332 LEU B N 1
ATOM 2608 C CA . LEU A 1 336 ? 2.900 59.832 -32.819 1.00 41.62 332 LEU B CA 1
ATOM 2609 C C . LEU A 1 336 ? 4.055 59.841 -33.821 1.00 41.96 332 LEU B C 1
ATOM 2610 O O . LEU A 1 336 ? 3.925 59.338 -34.949 1.00 41.98 332 LEU B O 1
ATOM 2615 N N . LEU A 1 337 ? 5.177 60.426 -33.410 1.00 42.52 333 LEU B N 1
ATOM 2616 C CA . LEU A 1 337 ? 6.390 60.421 -34.226 1.00 42.84 333 LEU B CA 1
ATOM 2617 C C . LEU A 1 337 ? 7.116 59.093 -34.005 1.00 43.19 333 LEU B C 1
ATOM 2618 O O . LEU A 1 337 ? 7.575 58.803 -32.906 1.00 42.90 333 LEU B O 1
ATOM 2623 N N . LEU A 1 338 ? 7.199 58.290 -35.059 1.00 43.74 334 LEU B N 1
ATOM 2624 C CA . LEU A 1 338 ? 7.762 56.958 -34.971 1.00 44.30 334 LEU B CA 1
ATOM 2625 C C . LEU A 1 338 ? 9.025 56.853 -35.806 1.00 45.04 334 LEU B C 1
ATOM 2626 O O . LEU A 1 338 ? 9.074 57.338 -36.939 1.00 44.73 334 LEU B O 1
ATOM 2631 N N . LYS A 1 339 ? 10.039 56.208 -35.237 1.00 45.65 335 LYS B N 1
ATOM 2632 C CA . LYS A 1 339 ? 11.287 55.964 -35.937 1.00 46.52 335 LYS B CA 1
ATOM 2633 C C . LYS A 1 339 ? 11.376 54.478 -36.253 1.00 46.73 335 LYS B C 1
ATOM 2634 O O . LYS A 1 339 ? 11.100 53.646 -35.397 1.00 46.90 335 LYS B O 1
ATOM 2640 N N . ALA A 1 340 ? 11.750 54.154 -37.487 1.00 47.13 336 ALA B N 1
ATOM 2641 C CA . ALA A 1 340 ? 11.916 52.764 -37.915 1.00 47.49 336 ALA B CA 1
ATOM 2642 C C . ALA A 1 340 ? 13.300 52.214 -37.571 1.00 47.64 336 ALA B C 1
ATOM 2643 O O . ALA A 1 340 ? 14.299 52.943 -37.600 1.00 47.87 336 ALA B O 1
ATOM 2645 N N . LEU A 1 341 ? 13.341 50.923 -37.244 1.00 47.70 337 LEU B N 1
ATOM 2646 C CA . LEU A 1 341 ? 14.588 50.197 -36.994 1.00 47.62 337 LEU B CA 1
ATOM 2647 C C . LEU A 1 341 ? 14.567 48.870 -37.777 1.00 47.74 337 LEU B C 1
ATOM 2648 O O . LEU A 1 341 ? 15.080 47.845 -37.321 1.00 47.69 337 LEU B O 1
ATOM 2653 N N . GLN A 1 342 ? 13.976 48.927 -38.973 1.00 47.92 338 GLN B N 1
ATOM 2654 C CA . GLN A 1 342 ? 13.755 47.764 -39.834 1.00 48.07 338 GLN B CA 1
ATOM 2655 C C . GLN A 1 342 ? 14.950 47.519 -40.752 1.00 48.04 338 GLN B C 1
ATOM 2656 O O . GLN A 1 342 ? 14.861 47.664 -41.973 1.00 47.98 338 GLN B O 1
ATOM 2662 N N . ALA A 1 354 ? 6.717 51.114 -47.123 1.00 60.32 350 ALA B N 1
ATOM 2663 C CA . ALA A 1 354 ? 7.735 50.602 -46.211 1.00 60.34 350 ALA B CA 1
ATOM 2664 C C . ALA A 1 354 ? 8.841 51.630 -45.953 1.00 60.34 350 ALA B C 1
ATOM 2665 O O . ALA A 1 354 ? 9.121 52.485 -46.799 1.00 60.34 350 ALA B O 1
ATOM 2667 N N . HIS A 1 355 ? 9.463 51.534 -44.778 1.00 60.28 351 HIS B N 1
ATOM 2668 C CA . HIS A 1 355 ? 10.515 52.462 -44.362 1.00 60.20 351 HIS B CA 1
ATOM 2669 C C . HIS A 1 355 ? 11.821 51.717 -44.109 1.00 59.99 351 HIS B C 1
ATOM 2670 O O . HIS A 1 355 ? 11.807 50.560 -43.686 1.00 60.04 351 HIS B O 1
ATOM 2677 N N . GLN A 1 356 ? 12.943 52.388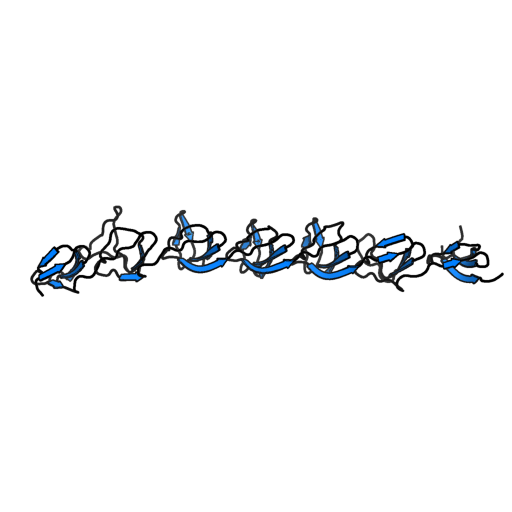 -44.361 1.00 59.72 352 GLN B N 1
ATOM 2678 C CA . GLN A 1 356 ? 14.261 51.842 -44.037 1.00 59.40 352 GLN B CA 1
ATOM 2679 C C . GLN A 1 356 ? 14.576 52.084 -42.565 1.00 59.03 352 GLN B C 1
ATOM 2680 O O . GLN A 1 356 ? 13.851 52.804 -41.880 1.00 58.85 352 GLN B O 1
ATOM 2686 N N . ALA A 1 357 ? 15.664 51.486 -42.087 1.00 58.66 353 ALA B N 1
ATOM 2687 C CA . ALA A 1 357 ? 16.098 51.674 -40.709 1.00 58.38 353 ALA B CA 1
ATOM 2688 C C . ALA A 1 357 ? 16.576 53.106 -40.473 1.00 58.16 353 ALA B C 1
ATOM 2689 O O . ALA A 1 357 ? 17.540 53.557 -41.098 1.00 58.10 353 ALA B O 1
ATOM 2691 N N . GLY A 1 358 ? 15.879 53.819 -39.590 1.00 57.86 354 GLY B N 1
ATOM 2692 C CA . GLY A 1 358 ? 16.305 55.150 -39.155 1.00 57.69 354 GLY B CA 1
ATOM 2693 C C . GLY A 1 358 ? 15.352 56.300 -39.443 1.00 57.56 354 GLY B C 1
ATOM 2694 O O . GLY A 1 358 ? 15.238 57.235 -38.641 1.00 57.55 354 GLY B O 1
ATOM 2695 N N . ASP A 1 359 ? 14.675 56.246 -40.588 1.00 57.29 355 ASP B N 1
ATOM 2696 C CA . ASP A 1 359 ? 13.787 57.336 -40.989 1.00 57.21 355 ASP B CA 1
ATOM 2697 C C . ASP A 1 359 ? 12.520 57.371 -40.144 1.00 56.81 355 ASP B C 1
ATOM 2698 O O . ASP A 1 359 ? 12.075 56.346 -39.621 1.00 56.49 355 ASP B O 1
ATOM 2703 N N . ARG A 1 360 ? 11.960 58.567 -40.005 1.00 56.41 356 ARG B N 1
ATOM 2704 C CA . ARG A 1 360 ? 10.815 58.780 -39.133 1.00 56.20 356 ARG B CA 1
ATOM 2705 C C . ARG A 1 360 ? 9.604 59.331 -39.876 1.00 55.96 356 ARG B C 1
ATOM 2706 O O . ARG A 1 360 ? 9.740 60.102 -40.831 1.00 56.10 356 ARG B O 1
ATOM 2714 N N . TRP A 1 361 ? 8.425 58.915 -39.426 1.00 55.69 357 TRP B N 1
ATOM 2715 C CA . TRP A 1 361 ? 7.162 59.343 -40.013 1.00 55.48 357 TRP B CA 1
ATOM 2716 C C . TRP A 1 361 ? 6.135 59.613 -38.921 1.00 55.16 357 TRP B C 1
ATOM 2717 O O . TRP A 1 361 ? 6.250 59.106 -37.800 1.00 55.00 357 TRP B O 1
ATOM 2728 N N . LEU A 1 362 ? 5.135 60.418 -39.262 1.00 54.87 358 LEU B N 1
ATOM 2729 C CA . LEU A 1 362 ? 4.033 60.704 -38.361 1.00 54.54 358 LEU B CA 1
ATOM 2730 C C . LEU A 1 362 ? 2.876 59.754 -38.632 1.00 54.52 358 LEU B C 1
ATOM 2731 O O . LEU A 1 362 ? 2.519 59.496 -39.783 1.00 54.54 358 LEU B O 1
ATOM 2736 N N . ILE A 1 363 ? 2.315 59.218 -37.554 1.00 54.39 359 ILE B N 1
ATOM 2737 C CA . ILE A 1 363 ? 1.068 58.484 -37.616 1.00 54.23 359 ILE B CA 1
ATOM 2738 C C . ILE A 1 363 ? 0.067 59.273 -36.769 1.00 53.97 359 ILE B C 1
ATOM 2739 O O . ILE A 1 363 ? 0.391 59.729 -35.669 1.00 53.96 359 ILE B O 1
ATOM 2744 N N . ARG A 1 364 ? -1.133 59.478 -37.302 1.00 53.81 360 ARG B N 1
ATOM 2745 C CA . ARG A 1 364 ? -2.060 60.435 -36.707 1.00 53.61 360 ARG B CA 1
ATOM 2746 C C . ARG A 1 364 ? -3.504 59.962 -36.759 1.00 53.44 360 ARG B C 1
ATOM 2747 O O . ARG A 1 364 ? -3.768 58.780 -36.955 1.00 53.31 360 ARG B O 1
ATOM 2749 N N . GLY A 1 365 ? -4.434 60.902 -36.590 1.00 53.61 361 GLY B N 1
ATOM 2750 C CA . GLY A 1 365 ? -5.873 60.617 -36.603 1.00 52.94 361 GLY B CA 1
ATOM 2751 C C . GLY A 1 365 ? -6.235 59.824 -35.369 1.00 52.58 361 GLY B C 1
ATOM 2752 O O . GLY A 1 365 ? -5.379 59.627 -34.499 1.00 52.59 361 GLY B O 1
ATOM 2753 N N . PRO A 1 366 ? -7.500 59.375 -35.270 1.00 52.06 362 PRO B N 1
ATOM 2754 C CA . PRO A 1 366 ? -7.842 58.422 -34.220 1.00 51.58 362 PRO B CA 1
ATOM 2755 C C . PRO A 1 366 ? -7.283 57.043 -34.557 1.00 51.11 362 PRO B C 1
ATOM 2756 O O . PRO A 1 366 ? -7.514 56.539 -35.663 1.00 51.19 362 PRO B O 1
ATOM 2760 N N . LEU A 1 367 ? -6.530 56.462 -33.621 1.00 50.52 363 LEU B N 1
ATOM 2761 C CA . LEU A 1 367 ? -5.965 55.114 -33.767 1.00 49.77 363 LEU B CA 1
ATOM 2762 C C . LEU A 1 367 ? -5.535 54.522 -32.431 1.00 49.13 363 LEU B C 1
ATOM 2763 O O . LEU A 1 367 ? -5.460 55.225 -31.425 1.00 48.72 363 LEU B O 1
ATOM 2768 N N . GLU A 1 368 ? -5.251 53.223 -32.447 1.00 48.53 364 GLU B N 1
ATOM 2769 C CA . GLU A 1 368 ? -4.637 52.532 -31.319 1.00 48.01 364 GLU B CA 1
ATOM 2770 C C . GLU A 1 368 ? -3.267 52.014 -31.733 1.00 47.51 364 GLU B C 1
ATOM 2771 O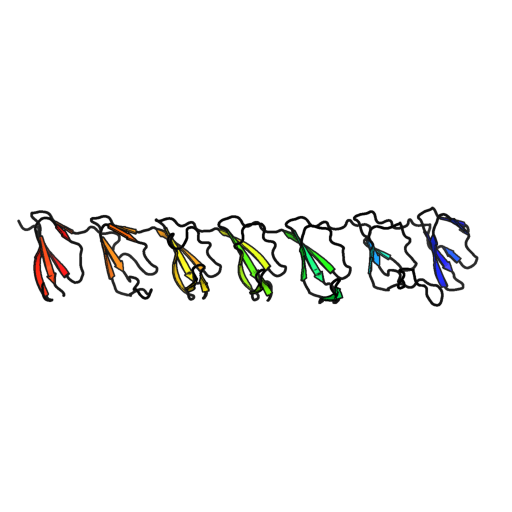 O . GLU A 1 368 ? -3.144 51.299 -32.731 1.00 47.47 364 GLU B O 1
ATOM 2777 N N . TYR A 1 369 ? -2.238 52.379 -30.978 1.00 46.89 365 TYR B N 1
ATOM 2778 C CA . TYR A 1 369 ? -0.892 51.899 -31.271 1.00 46.48 365 TYR B CA 1
ATOM 2779 C C . TYR A 1 369 ? -0.407 50.903 -30.222 1.00 46.41 365 TYR B C 1
ATOM 2780 O O . TYR A 1 369 ? -0.477 51.167 -29.018 1.00 46.14 365 TYR B O 1
ATOM 2789 N N . VAL A 1 370 ? 0.059 49.749 -30.692 1.00 46.45 366 VAL B N 1
ATOM 2790 C CA . VAL A 1 370 ? 0.776 48.805 -29.835 1.00 46.59 366 VAL B CA 1
ATOM 2791 C C . VAL A 1 370 ? 2.268 48.869 -30.170 1.00 46.71 366 VAL B C 1
ATOM 2792 O O . VAL A 1 370 ? 2.646 48.656 -31.329 1.00 46.62 366 VAL B O 1
ATOM 2796 N N . PRO A 1 371 ? 3.114 49.182 -29.163 1.00 46.95 367 PRO B N 1
ATOM 2797 C CA . PRO A 1 371 ? 4.580 49.157 -29.287 1.00 47.22 367 PRO B CA 1
ATOM 2798 C C . PRO A 1 371 ? 5.116 47.921 -30.015 1.00 47.62 367 PRO B C 1
ATOM 2799 O O . PRO A 1 371 ? 4.644 46.804 -29.792 1.00 47.47 367 PRO B O 1
ATOM 2803 N N . SER A 1 372 ? 6.099 48.143 -30.884 1.00 48.33 368 SER B N 1
ATOM 2804 C CA . SER A 1 372 ? 6.612 47.107 -31.775 1.00 48.92 368 SER B CA 1
ATOM 2805 C C . SER A 1 372 ? 8.012 46.631 -31.388 1.00 49.18 368 SER B C 1
ATOM 2806 O O . SER A 1 372 ? 8.256 45.423 -31.323 1.00 49.54 368 SER B O 1
ATOM 2809 N N . ALA A 1 373 ? 8.916 47.576 -31.125 1.00 49.45 369 ALA B N 1
ATOM 2810 C CA . ALA A 1 373 ? 10.328 47.283 -30.801 1.00 49.88 369 ALA B CA 1
ATOM 2811 C C . ALA A 1 373 ? 11.232 47.179 -32.036 1.00 50.08 369 ALA B C 1
ATOM 2812 O O . ALA A 1 373 ? 12.457 47.122 -31.908 1.00 50.13 369 ALA B O 1
ATOM 2814 N N . LYS A 1 374 ? 10.620 47.143 -33.220 1.00 50.35 370 LYS B N 1
ATOM 2815 C CA . LYS A 1 374 ? 11.311 47.477 -34.470 1.00 50.50 370 LYS B CA 1
ATOM 2816 C C . LYS A 1 374 ? 11.026 48.943 -34.821 1.00 50.43 370 LYS B C 1
ATOM 2817 O O . LYS A 1 374 ? 11.472 49.455 -35.851 1.00 50.38 370 LYS B O 1
ATOM 2823 N N . VAL A 1 375 ? 10.260 49.599 -33.952 1.00 50.37 371 VAL B N 1
ATOM 2824 C CA . VAL A 1 375 ? 9.967 51.026 -34.050 1.00 50.24 371 VAL B CA 1
ATOM 2825 C C . VAL A 1 375 ? 9.854 51.641 -32.657 1.00 50.44 371 VAL B C 1
ATOM 2826 O O . VAL A 1 375 ? 9.140 51.123 -31.804 1.00 50.43 371 VAL B O 1
ATOM 2830 N N . GLU A 1 376 ? 10.585 52.725 -32.416 1.00 50.72 372 GLU B N 1
ATOM 2831 C CA . GLU A 1 376 ? 10.395 53.491 -31.186 1.00 51.22 372 GLU B CA 1
ATOM 2832 C C . GLU A 1 376 ? 9.507 54.719 -31.418 1.00 51.51 372 GLU B C 1
ATOM 2833 O O . GLU A 1 376 ? 9.645 55.428 -32.419 1.00 51.54 372 GLU B O 1
ATOM 2839 N N . VAL A 1 377 ? 8.583 54.951 -30.493 1.00 51.65 373 VAL B N 1
ATOM 2840 C CA . VAL A 1 377 ? 7.789 56.170 -30.490 1.00 51.89 373 VAL B CA 1
ATOM 2841 C C . VAL A 1 377 ? 8.672 57.305 -29.961 1.00 51.92 373 VAL B C 1
ATOM 2842 O O . VAL A 1 377 ? 9.072 57.308 -28.795 1.00 51.92 373 VAL B O 1
ATOM 2846 N N . VAL A 1 378 ? 8.999 58.240 -30.850 1.00 52.16 374 VAL B N 1
ATOM 2847 C CA . VAL A 1 378 ? 9.921 59.340 -30.551 1.00 52.28 374 VAL B CA 1
ATOM 2848 C C . VAL A 1 378 ? 9.217 60.456 -29.770 1.00 52.44 374 VAL B C 1
ATOM 2849 O O . VAL A 1 378 ? 9.727 60.939 -28.758 1.00 52.40 374 VAL B O 1
ATOM 2853 N N . GLU A 1 379 ? 8.043 60.857 -30.248 1.00 52.69 375 GLU B N 1
ATOM 2854 C CA . GLU A 1 379 ? 7.283 61.933 -29.623 1.00 52.96 375 GLU B CA 1
ATOM 2855 C C . GLU A 1 379 ? 5.801 61.607 -29.535 1.00 52.97 375 GLU B C 1
ATOM 2856 O O . GLU A 1 379 ? 5.276 60.817 -30.323 1.00 53.08 375 GLU B O 1
ATOM 2862 N N . GLU A 1 380 ? 5.141 62.236 -28.571 1.00 53.20 376 GLU B N 1
ATOM 2863 C CA . GLU A 1 380 ? 3.716 62.064 -28.341 1.00 53.39 376 GLU B CA 1
ATOM 2864 C C . GLU A 1 380 ? 3.025 63.394 -28.650 1.00 53.49 376 GLU B C 1
ATOM 2865 O O . GLU A 1 380 ? 2.930 64.278 -27.790 1.00 53.40 376 GLU B O 1
ATOM 2871 N N . ARG A 1 381 ? 2.551 63.526 -29.888 1.00 53.48 377 ARG B N 1
ATOM 2872 C CA . ARG A 1 381 ? 2.074 64.806 -30.408 1.00 53.66 377 ARG B CA 1
ATOM 2873 C C . ARG A 1 381 ? 0.632 65.144 -30.044 1.00 53.91 377 ARG B C 1
ATOM 2874 O O . ARG A 1 381 ? -0.317 64.558 -30.573 1.00 53.82 377 ARG B O 1
ATOM 2882 N N . GLN A 1 382 ? 0.491 66.099 -29.130 1.00 54.14 378 GLN B N 1
ATOM 2883 C CA . GLN A 1 382 ? -0.792 66.706 -28.814 1.00 54.51 378 GLN B CA 1
ATOM 2884 C C . GLN A 1 382 ? -0.923 67.990 -29.621 1.00 54.78 378 GLN B C 1
ATOM 2885 O O . GLN A 1 382 ? -1.836 68.786 -29.397 1.00 54.73 378 GLN B O 1
ATOM 2887 N N . ALA A 1 383 ? -0.001 68.166 -30.570 1.00 55.20 379 ALA B N 1
ATOM 2888 C CA . ALA A 1 383 ? 0.107 69.382 -31.374 1.00 55.66 379 ALA B CA 1
ATOM 2889 C C . ALA A 1 383 ? -1.089 69.596 -32.313 1.00 55.87 379 ALA B C 1
ATOM 2890 O O . ALA A 1 383 ? -1.286 68.850 -33.280 1.00 55.89 379 ALA B O 1
ATOM 2892 N N . ILE A 1 384 ? -1.880 70.622 -32.000 1.00 56.03 380 ILE B N 1
ATOM 2893 C CA . ILE A 1 384 ? -3.077 70.974 -32.759 1.00 56.14 380 ILE B CA 1
ATOM 2894 C C . ILE A 1 384 ? -3.447 72.429 -32.498 1.00 56.19 380 ILE B C 1
ATOM 2895 O O . ILE A 1 384 ? -4.526 72.901 -32.865 1.00 56.29 380 ILE B O 1
#

Solvent-accessible surface area: 22052 Å² total; per-residue (Å²): 112,60,113,24,137,0,44,58,112,36,12,0,24,0,50,34,94,86,61,112,17,18,66,29,22,63,9,92,80,76,27,110,83,115,134,78,21,138,28,68,69,77,35,71,138,18,17,57,4,54,104,193,43,22,0,21,0,14,33,0,0,15,82,62,116,149,83,64,36,53,96,61,162,95,27,47,9,107,25,79,136,114,40,58,45,34,16,68,54,81,122,44,20,24,20,41,12,41,8,106,59,103,89,91,57,36,84,27,70,103,5,117,89,85,14,0,3,14,2,68,1,102,77,82,28,104,48,182,129,54,87,158,18,116,44,57,60,67,73,32,61,94,11,101,30,64,10,70,24,38,72,37,14,77,50,70,83,100,23,118,21,31,86,0,141,134,75,36,0,0,62,0,82,3,132,114,104,9,126,16,119,121,48,127,117,31,75,76,41,50,36,10,22,19,89,72,82,29,48,16,20,8,18,16,51,1,51,58,46,77,75,25,92,18,40,103,6,68,124,134,36,0,0,34,0,93,2,141,92,97,25,147,19,131,85,48,78,75,15,168,81,45,83,58,35,20,2,24,44,155,62,26,117,18,13,15,22,27,12,42,7,51,67,60,24,82,26,97,48,18,86,4,23,94,118,63,22,0,12,8,42,38,2,34,12,150,103,51,143,46,55,144,76,91,114,103,49,26,111,25,132,124,70,36,30,45,65,11,55,20,164,36,76,191,38,91,31,110,8,57,81,12,60,148,55,68,4,0,45,3,56,0,91,110,146,71,134,73,31,61,139,54,106,61,53,24,98,43,85,26,33,32,52,84,134,20,82,46,56,76,127,112,81,70,124

Nearest PDB structures (foldseek):
  3gnf-assembly1_B  TM=1.003E+00  e=1.028E-60  Mus musculus
  3gf5-assembly2_B  TM=9.573E-01  e=2.566E-54  Mus musculus
  3gng-assembly1_A  TM=9.359E-01  e=1.032E-52  Mus musculus
  6bp8-assembly1_A  TM=9.015E-01  e=4.058E-49  Rattus norvegicus
  6bp7-assembly1_A  TM=9.062E-01  e=1.034E-48  Rattus norvegicus

Sequence (365 aa):
EAIIRIPPYHYIHVLDQNSNVSRVEVGPKTYIRQDNERVLFAPVRMVTVPPRHYCIVANPVSRDAQSSVLFDVTGQVRLRHADQEIRLAQDPFPLYPGELLEKDITPLQVVLPNTALHLKALLDFEDKNGDKVMAGDEWLFEGPGTYIPQKEVEVVEIIQATVIKQNQALRLRARKECFDRDGKERVTGEEWLVRSVGAYLPAVFEEVLDLVDAVILTEKTALHLRARQNFKDLRGVAHRTGEEWLVTVQDTEAHVPDVYEEVLGVVPITTLGPRHYCVILDPMGPDGKNQLGQKRVVKGEKSFFLQPGERLERGIQDVYVLSEQQGLLLKALQAHQAGDRWLIRGPLEYVPSAKVEVVEERQAI